Protein AF-A0A9X4L4P2-F1 (afdb_monomer_lite)

Radius of gyration: 20.79 Å; chains: 1; bounding box: 50×45×64 Å

Foldseek 3Di:
DFAEAAWDADFKDFDDPDDPDDPPDDDDDDDDDDPPDDDDDDDDDDDDDDDDDDPDPLQKFFWDQDVNFTKTWVVSVCSNLVWDWDQDPVRWIATGHQARQWTAHAQDQWIHGFPDIDGAPGHWHADPNTIMGGPVSCCVRCVLFWDWDDDDRMIGTDGDPPDDDCPAIRDPLPDPDPDDDDDDPDDDPPVPPLLVQLVVVLVVCVPQDADHHDDACVPVVHDTRQNSVQVSVVVVVDHAISGRSSNSVDGHHDRPVRDDGSYMYHDDPPDDD

InterPro domains:
  IPR000064 Endopeptidase, NLPC/P60 domain [PF00877] (207-267)
  IPR000064 Endopeptidase, NLPC/P60 domain [PS51935] (192-273)
  IPR038765 Papain-like cysteine peptidase superfamily [SSF54001] (189-267)
  IPR051202 Peptidase C40 [PTHR47053] (189-270)

Secondary structure (DSSP, 8-state):
---EEE-B-S-EEE--SS------S-----------S-------------------GGGEEE-EEETTEEEEEHHHHHHHHT-EEEE-TTS-EEEESSS-SEEE-TT--EEEETTEEEE-SS--EEETTEEEEEGGGHHHHHTTTEEEEEETTEEEEEEPPSSS--TTSB--SS--------------TTHHHHHHHHHHHHHTTTTPPB-TT---HHHHS-B-HHHHHHHHHHTTT----SSHHHHHTSSEE--GGG--TTPEEE-------

Organism: NCBI:txid1457232

Structure (mmCIF, N/CA/C/O backbone):
data_AF-A0A9X4L4P2-F1
#
_entry.id   AF-A0A9X4L4P2-F1
#
loop_
_atom_site.group_PDB
_atom_site.id
_atom_site.type_symbol
_atom_site.label_atom_id
_atom_site.label_alt_id
_atom_site.label_comp_id
_atom_site.label_asym_id
_atom_site.label_entity_id
_atom_site.label_seq_id
_atom_site.pdbx_PDB_ins_code
_atom_site.Cartn_x
_atom_site.Cartn_y
_atom_site.Cartn_z
_atom_site.occupancy
_atom_site.B_iso_or_equiv
_atom_site.auth_seq_id
_atom_site.auth_comp_id
_atom_site.auth_asym_id
_atom_site.auth_atom_id
_atom_site.pdbx_PDB_model_num
ATOM 1 N N . MET A 1 1 ? -23.405 9.624 11.573 1.00 36.28 1 MET A N 1
ATOM 2 C CA . MET A 1 1 ? -22.173 9.674 12.392 1.00 36.28 1 MET A CA 1
ATOM 3 C C . MET A 1 1 ? -21.192 10.623 11.722 1.00 36.28 1 MET A C 1
ATOM 5 O O . MET A 1 1 ? -21.073 10.574 10.504 1.00 36.28 1 MET A O 1
ATOM 9 N N . ARG A 1 2 ? -20.555 11.537 12.461 1.00 34.66 2 ARG A N 1
ATOM 10 C CA . ARG A 1 2 ? -19.465 12.368 11.923 1.00 34.66 2 ARG A CA 1
ATOM 11 C C . ARG A 1 2 ? -18.160 11.720 12.370 1.00 34.66 2 ARG A C 1
ATOM 13 O O . ARG A 1 2 ? -17.780 11.880 13.522 1.00 34.66 2 ARG A O 1
ATOM 20 N N . ASN A 1 3 ? -17.546 10.931 11.489 1.00 40.28 3 ASN A N 1
ATOM 21 C CA . ASN A 1 3 ? -16.281 10.253 11.774 1.00 40.28 3 ASN A CA 1
ATOM 22 C C . ASN A 1 3 ? -15.212 11.309 12.034 1.00 40.28 3 ASN A C 1
ATOM 24 O O . ASN A 1 3 ? -15.055 12.218 11.223 1.00 40.28 3 ASN A O 1
ATOM 28 N N . ARG A 1 4 ? -14.528 11.208 13.168 1.00 43.88 4 ARG A N 1
ATOM 29 C CA . ARG A 1 4 ? -13.501 12.133 13.637 1.00 43.88 4 ARG A CA 1
ATOM 30 C C . ARG A 1 4 ? -12.142 11.432 13.521 1.00 43.88 4 ARG A C 1
ATOM 32 O O . ARG A 1 4 ? -11.979 10.304 13.969 1.00 43.88 4 ARG A O 1
ATOM 39 N N . ILE A 1 5 ? -11.214 12.038 12.793 1.00 37.81 5 ILE A N 1
ATOM 40 C CA . ILE A 1 5 ? -9.961 11.445 12.319 1.00 37.81 5 ILE A CA 1
ATOM 41 C C . ILE A 1 5 ? -8.838 12.441 12.588 1.00 37.81 5 ILE A C 1
ATOM 43 O O . ILE A 1 5 ? -8.932 13.586 12.178 1.00 37.81 5 ILE A O 1
ATOM 47 N N . LEU A 1 6 ? -7.749 12.040 13.241 1.00 38.00 6 LEU A N 1
ATOM 48 C CA . LEU A 1 6 ? -6.527 12.849 13.265 1.00 38.00 6 LEU A CA 1
ATOM 49 C C . LEU A 1 6 ? -5.637 12.380 12.107 1.00 38.00 6 LEU A C 1
ATOM 51 O O . LEU A 1 6 ? -4.982 11.341 12.185 1.00 38.00 6 LEU A O 1
ATOM 55 N N . ALA A 1 7 ? -5.647 13.131 11.005 1.00 33.09 7 ALA A N 1
ATOM 56 C CA . ALA A 1 7 ? -4.968 12.754 9.768 1.00 33.09 7 ALA A CA 1
ATOM 57 C C . ALA A 1 7 ? -3.452 13.028 9.822 1.00 33.09 7 ALA A C 1
ATOM 59 O O . ALA A 1 7 ? -3.021 14.176 9.965 1.00 33.09 7 ALA A O 1
ATOM 60 N N . LYS A 1 8 ? -2.661 11.956 9.677 1.00 40.28 8 LYS A N 1
ATOM 61 C CA . LYS A 1 8 ? -1.229 11.925 9.307 1.00 40.28 8 LYS A CA 1
ATOM 62 C C . LYS A 1 8 ? -0.847 10.490 8.914 1.00 40.28 8 LYS A C 1
ATOM 64 O O . LYS A 1 8 ? -0.348 9.698 9.698 1.00 40.28 8 LYS A O 1
ATOM 69 N N . ALA A 1 9 ? -1.221 10.115 7.703 1.00 37.38 9 ALA A N 1
ATOM 70 C CA . ALA A 1 9 ? -1.325 8.743 7.200 1.00 37.38 9 ALA A CA 1
ATOM 71 C C . ALA A 1 9 ? -0.053 7.861 7.140 1.00 37.38 9 ALA A C 1
ATOM 73 O O . ALA A 1 9 ? 0.803 8.159 6.324 1.00 37.38 9 ALA A O 1
ATOM 74 N N . ALA A 1 10 ? -0.039 6.690 7.799 1.00 39.34 10 ALA A N 1
ATOM 75 C CA . ALA A 1 10 ? 0.488 5.396 7.272 1.00 39.34 10 ALA A CA 1
ATOM 76 C C . ALA A 1 10 ? 0.161 4.163 8.164 1.00 39.34 10 ALA A C 1
ATOM 78 O O . ALA A 1 10 ? 0.402 3.029 7.755 1.00 39.34 10 ALA A O 1
ATOM 79 N N . CYS A 1 11 ? -0.417 4.334 9.359 1.00 35.28 11 CYS A N 1
ATOM 80 C CA . CYS A 1 11 ? -0.892 3.219 10.193 1.00 35.28 11 CYS A CA 1
ATOM 81 C C . CYS A 1 11 ? -2.063 3.662 11.070 1.00 35.28 11 CYS A C 1
ATOM 83 O O . CYS A 1 11 ? -1.896 4.643 11.782 1.00 35.28 11 CYS A O 1
ATOM 85 N N . ALA A 1 12 ? -3.212 2.986 11.005 1.00 35.75 12 ALA A N 1
ATOM 86 C CA . ALA A 1 12 ? -4.420 3.350 11.743 1.00 35.75 12 ALA A CA 1
ATOM 87 C C . ALA A 1 12 ? -4.495 2.625 13.101 1.00 35.75 12 ALA A C 1
ATOM 89 O O . ALA A 1 12 ? -4.356 1.405 13.155 1.00 35.75 12 ALA A O 1
ATOM 90 N N . GLY A 1 13 ? -4.745 3.353 14.190 1.00 42.34 13 GLY A N 1
ATOM 91 C CA . GLY A 1 13 ? -5.042 2.791 15.511 1.00 42.34 13 GLY A CA 1
ATOM 92 C C . GLY A 1 13 ? -6.253 3.480 16.134 1.00 42.34 13 GLY A C 1
ATOM 93 O O . GLY A 1 13 ? -6.412 4.690 15.987 1.00 42.34 13 GLY A O 1
ATOM 94 N N . ILE A 1 14 ? -7.119 2.728 16.815 1.00 38.75 14 ILE A N 1
ATOM 95 C CA . ILE A 1 14 ? -8.233 3.304 17.580 1.00 38.75 14 ILE A CA 1
ATOM 96 C C . ILE A 1 14 ? -7.692 3.775 18.928 1.00 38.75 14 ILE A C 1
ATOM 98 O O . ILE A 1 14 ? -7.022 3.012 19.626 1.00 38.75 14 ILE A O 1
ATOM 102 N N . VAL A 1 15 ? -8.016 5.007 19.325 1.00 35.41 15 VAL A N 1
ATOM 103 C CA . VAL A 1 15 ? -7.795 5.455 20.704 1.00 35.41 15 VAL A CA 1
ATOM 104 C C . VAL A 1 15 ? -8.746 4.672 21.614 1.00 35.41 15 VAL A C 1
ATOM 106 O O . VAL A 1 15 ? -9.904 5.042 21.793 1.00 35.41 15 VAL A O 1
ATOM 109 N N . ALA A 1 16 ? -8.275 3.565 22.180 1.00 31.19 16 ALA A N 1
ATOM 110 C CA . ALA A 1 16 ? -8.836 3.020 23.409 1.00 31.19 16 ALA A CA 1
ATOM 111 C C . ALA A 1 16 ? -8.195 3.781 24.576 1.00 31.19 16 ALA A C 1
ATOM 113 O O . ALA A 1 16 ? -6.995 4.067 24.532 1.00 31.19 16 ALA A O 1
ATOM 114 N N . SER A 1 17 ? -8.974 4.149 25.597 1.00 32.47 17 SER A N 1
ATOM 115 C CA . SER A 1 17 ? -8.429 4.761 26.814 1.00 32.47 17 SER A CA 1
ATOM 116 C C . SER A 1 17 ? -7.265 3.914 27.341 1.00 32.47 17 SER A C 1
ATOM 118 O O . SER A 1 17 ? -7.471 2.814 27.838 1.00 32.47 17 SER A O 1
ATOM 120 N N . ALA A 1 18 ? -6.062 4.469 27.175 1.00 37.16 18 ALA A N 1
ATOM 121 C CA . ALA A 1 18 ? -4.752 3.975 27.578 1.00 37.16 18 ALA A CA 1
ATOM 122 C C . ALA A 1 18 ? -4.321 2.586 27.059 1.00 37.16 18 ALA A C 1
ATOM 124 O O . ALA A 1 18 ? -4.446 1.598 27.768 1.00 37.16 18 ALA A O 1
ATOM 125 N N . LEU A 1 19 ? -3.681 2.546 25.880 1.00 30.00 19 LEU A N 1
ATOM 126 C CA . LEU A 1 19 ? -2.541 1.658 25.568 1.00 30.00 19 LEU A CA 1
ATOM 127 C C . LEU A 1 19 ? -1.872 2.101 24.251 1.00 30.00 19 LEU A C 1
ATOM 129 O O . LEU A 1 19 ? -2.130 1.582 23.172 1.00 30.00 19 LEU A O 1
ATOM 133 N N . LEU A 1 20 ? -0.989 3.098 24.359 1.00 30.22 20 LEU A N 1
ATOM 134 C CA . LEU A 1 20 ? 0.158 3.260 23.462 1.00 30.22 20 LEU A CA 1
ATOM 135 C C . LEU A 1 20 ? 1.317 2.501 24.117 1.00 30.22 20 LEU A C 1
ATOM 137 O O . LEU A 1 20 ? 2.170 3.098 24.768 1.00 30.22 20 LEU A O 1
ATOM 141 N N . THR A 1 21 ? 1.319 1.176 23.994 1.00 26.98 21 THR A N 1
ATOM 142 C CA . THR A 1 21 ? 2.572 0.423 24.035 1.00 26.98 21 THR A CA 1
ATOM 143 C C . THR A 1 21 ? 2.995 0.206 22.593 1.00 26.98 21 THR A C 1
ATOM 145 O O . THR A 1 21 ? 2.253 -0.279 21.743 1.00 26.98 21 THR A O 1
ATOM 148 N N . SER A 1 22 ? 4.181 0.714 22.305 1.00 31.47 22 SER A N 1
ATOM 149 C CA . SER A 1 22 ? 4.867 0.658 21.029 1.00 31.47 22 SER A CA 1
ATOM 150 C C . SER A 1 22 ? 4.867 -0.754 20.442 1.00 31.47 22 SER A C 1
ATOM 152 O O . SER A 1 22 ? 5.585 -1.619 20.932 1.00 31.47 22 SER A O 1
ATOM 154 N N . ALA A 1 23 ? 4.181 -0.955 19.316 1.00 27.89 23 ALA A N 1
ATOM 155 C CA . ALA A 1 23 ? 4.583 -1.966 18.339 1.00 27.89 23 ALA A CA 1
ATOM 156 C C . ALA A 1 23 ? 5.770 -1.416 17.525 1.00 27.89 23 ALA A C 1
ATOM 158 O O . ALA A 1 23 ? 5.690 -1.191 16.320 1.00 27.89 23 ALA A O 1
ATOM 159 N N . GLY A 1 24 ? 6.855 -1.105 18.235 1.00 27.55 24 GLY A N 1
ATOM 160 C CA . GLY A 1 24 ? 8.194 -1.050 17.672 1.00 27.55 24 GLY A CA 1
ATOM 161 C C . GLY A 1 24 ? 8.801 -2.431 17.869 1.00 27.55 24 GLY A C 1
ATOM 162 O O . GLY A 1 24 ? 8.629 -3.032 18.925 1.00 27.55 24 GLY A O 1
ATOM 163 N N . CYS A 1 25 ? 9.451 -2.958 16.839 1.00 29.23 25 CYS A N 1
ATOM 164 C CA . CYS A 1 25 ? 10.157 -4.227 16.904 1.00 29.23 25 CYS A CA 1
ATOM 165 C C . CYS A 1 25 ? 11.221 -4.193 18.014 1.00 29.23 25 CYS A C 1
ATOM 167 O O . CYS A 1 25 ? 12.291 -3.641 17.790 1.00 29.23 25 CYS A O 1
ATOM 169 N N . THR A 1 26 ? 10.949 -4.792 19.170 1.00 28.52 26 THR A N 1
ATOM 170 C CA . THR A 1 26 ? 11.959 -5.296 20.112 1.00 28.52 26 THR A CA 1
ATOM 171 C C . THR A 1 26 ? 11.372 -6.489 20.857 1.00 28.52 26 THR A C 1
ATOM 173 O O . THR A 1 26 ? 10.177 -6.505 21.152 1.00 28.52 26 THR A O 1
ATOM 176 N N . ASP A 1 27 ? 12.213 -7.485 21.104 1.00 27.45 27 ASP A N 1
ATOM 177 C CA . ASP A 1 27 ? 11.882 -8.805 21.632 1.00 27.45 27 ASP A CA 1
ATOM 178 C C . ASP A 1 27 ? 10.954 -8.812 22.855 1.00 27.45 27 ASP A C 1
ATOM 180 O O . ASP A 1 27 ? 11.091 -8.030 23.794 1.00 27.45 27 ASP A O 1
ATOM 184 N N . ASN A 1 28 ? 10.022 -9.762 22.830 1.00 26.91 28 ASN A N 1
ATOM 185 C CA . ASN A 1 28 ? 9.124 -10.105 23.922 1.00 26.91 28 ASN A CA 1
ATOM 186 C C . ASN A 1 28 ? 9.858 -11.028 24.914 1.00 26.91 28 ASN A C 1
ATOM 188 O O . ASN A 1 28 ? 10.267 -12.124 24.524 1.00 26.91 28 ASN A O 1
ATOM 192 N N . PRO A 1 29 ? 9.929 -10.662 26.200 1.00 28.27 29 PRO A N 1
ATOM 193 C CA . PRO A 1 29 ? 9.646 -11.631 27.245 1.00 28.27 29 PRO A CA 1
ATOM 194 C C . PRO A 1 29 ? 8.460 -11.139 28.076 1.00 28.27 29 PRO A C 1
ATOM 196 O O . PRO A 1 29 ? 8.284 -9.944 28.307 1.00 28.27 29 PRO A O 1
ATOM 199 N N . GLY A 1 30 ? 7.607 -12.089 28.450 1.00 30.31 30 GLY A N 1
ATOM 200 C CA . GLY A 1 30 ? 6.333 -11.821 29.095 1.00 30.31 30 GLY A CA 1
ATOM 201 C C . GLY A 1 30 ? 6.450 -11.043 30.402 1.00 30.31 30 GLY A C 1
ATOM 202 O O . GLY A 1 30 ? 7.447 -11.124 31.104 1.00 30.31 30 GLY A O 1
ATOM 203 N N . ASP A 1 31 ? 5.389 -10.306 30.708 1.00 23.53 31 ASP A N 1
ATOM 204 C CA . ASP A 1 31 ? 4.622 -10.527 31.930 1.00 23.53 31 ASP A CA 1
ATOM 205 C C . ASP A 1 31 ? 3.303 -9.752 31.850 1.00 23.53 31 ASP A C 1
ATOM 207 O O . ASP A 1 31 ? 3.245 -8.562 31.540 1.00 23.53 31 ASP A O 1
ATOM 211 N N . THR A 1 32 ? 2.208 -10.461 32.110 1.00 41.31 32 THR A N 1
ATOM 212 C CA . THR A 1 32 ? 0.904 -9.875 32.414 1.00 41.31 32 THR A CA 1
ATOM 213 C C . THR A 1 32 ? 0.953 -9.302 33.827 1.00 41.31 32 THR A C 1
ATOM 215 O O . THR A 1 32 ? 1.006 -10.073 34.784 1.00 41.31 32 THR A O 1
ATOM 218 N N . ALA A 1 33 ? 0.896 -7.977 33.972 1.00 25.64 33 ALA A N 1
ATOM 219 C CA . ALA A 1 33 ? 0.738 -7.323 35.269 1.00 25.64 33 ALA A CA 1
ATOM 220 C C . ALA A 1 33 ? -0.482 -6.383 35.273 1.00 25.64 33 ALA A C 1
ATOM 222 O O . ALA A 1 33 ? -0.631 -5.515 34.416 1.00 25.64 33 ALA A O 1
ATOM 223 N N . ASP A 1 34 ? -1.351 -6.653 36.248 1.00 29.72 34 ASP A N 1
ATOM 224 C CA . ASP A 1 34 ? -2.502 -5.914 36.784 1.00 29.72 34 ASP A CA 1
ATOM 225 C C . ASP A 1 34 ? -2.670 -4.440 36.338 1.00 29.72 34 ASP A C 1
ATOM 227 O O . ASP A 1 34 ? -1.855 -3.572 36.647 1.00 29.72 34 ASP A O 1
ATOM 231 N N . LEU A 1 35 ? -3.784 -4.150 35.650 1.00 33.22 35 LEU A N 1
ATOM 232 C CA . LEU A 1 35 ? -4.137 -2.826 35.108 1.00 33.22 35 LEU A CA 1
ATOM 233 C C . LEU A 1 35 ? -5.117 -2.027 35.993 1.00 33.22 35 LEU A C 1
ATOM 235 O O . LEU A 1 35 ? -5.789 -1.115 35.509 1.00 33.22 35 LEU A O 1
ATOM 239 N N . SER A 1 36 ? -5.232 -2.335 37.287 1.00 30.28 36 SER A N 1
ATOM 240 C CA . SER A 1 36 ? -6.236 -1.694 38.152 1.00 30.28 36 SER A CA 1
ATOM 241 C C . SER A 1 36 ? -5.835 -0.349 38.786 1.00 30.28 36 SER A C 1
ATOM 243 O O . SER A 1 36 ? -6.662 0.255 39.474 1.00 30.28 36 SER A O 1
ATOM 245 N N . GLN A 1 37 ? -4.630 0.198 38.563 1.00 27.97 37 GLN A N 1
ATOM 246 C CA . GLN A 1 37 ? -4.212 1.426 39.262 1.00 27.97 37 GLN A CA 1
ATOM 247 C C . GLN A 1 37 ? -3.599 2.529 38.376 1.00 27.97 37 GLN A C 1
ATOM 249 O O . GLN A 1 37 ? -2.427 2.515 38.027 1.00 27.97 37 GLN A O 1
ATOM 254 N N . ARG A 1 38 ? -4.417 3.576 38.170 1.00 28.55 38 ARG A N 1
ATOM 255 C CA . ARG A 1 38 ? -4.059 5.002 37.984 1.00 28.55 38 ARG A CA 1
ATOM 256 C C . ARG A 1 38 ? -3.232 5.365 36.736 1.00 28.55 38 ARG A C 1
ATOM 258 O O . ARG A 1 38 ? -2.014 5.500 36.782 1.00 28.55 38 ARG A O 1
ATOM 265 N N . TYR A 1 39 ? -3.926 5.712 35.652 1.00 29.81 39 TYR A N 1
ATOM 266 C CA . TYR A 1 39 ? -3.317 6.351 34.480 1.00 29.81 39 TYR A CA 1
ATOM 267 C C . TYR A 1 39 ? -3.080 7.855 34.702 1.00 29.81 39 TYR A C 1
ATOM 269 O O . TYR A 1 39 ? -4.000 8.667 34.619 1.00 29.81 39 TYR A O 1
ATOM 277 N N . ALA A 1 40 ? -1.824 8.228 34.955 1.00 25.42 40 ALA A N 1
ATOM 278 C CA . ALA A 1 40 ? -1.307 9.575 34.704 1.00 25.42 40 ALA A CA 1
ATOM 279 C C . ALA A 1 40 ? -0.894 9.709 33.217 1.00 25.42 40 ALA A C 1
ATOM 281 O O . ALA A 1 40 ? -0.571 8.699 32.586 1.00 25.42 40 ALA A O 1
ATOM 282 N N . PRO A 1 41 ? -0.895 10.919 32.620 1.00 26.08 41 PRO A N 1
ATOM 283 C CA . PRO A 1 41 ? -0.598 11.098 31.199 1.00 26.08 41 PRO A CA 1
ATOM 284 C C . PRO A 1 41 ? 0.823 10.635 30.845 1.00 26.08 41 PRO A C 1
ATOM 286 O O . PRO A 1 41 ? 1.810 11.130 31.393 1.00 26.08 41 PRO A O 1
ATOM 289 N N . VAL A 1 42 ? 0.923 9.711 29.884 1.00 27.75 42 VAL A N 1
ATOM 290 C CA . VAL A 1 42 ? 2.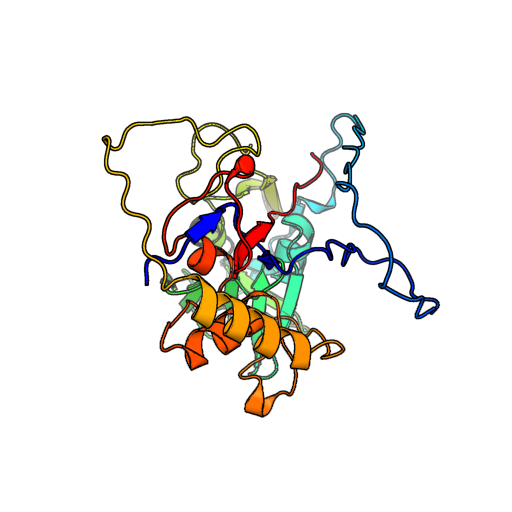192 9.217 29.333 1.00 27.75 42 VAL A CA 1
ATOM 291 C C . VAL A 1 42 ? 2.908 10.365 28.612 1.00 27.75 42 VAL A C 1
ATOM 293 O O . VAL A 1 42 ? 2.505 10.793 27.530 1.00 27.75 42 VAL A O 1
ATOM 296 N N . ARG A 1 43 ? 3.986 10.886 29.212 1.00 21.95 43 ARG A N 1
ATOM 297 C CA . ARG A 1 43 ? 4.913 11.817 28.550 1.00 21.95 43 ARG A CA 1
ATOM 298 C C . ARG A 1 43 ? 5.852 11.023 27.646 1.00 21.95 43 ARG A C 1
ATOM 300 O O . ARG A 1 43 ? 6.844 10.472 28.112 1.00 21.95 43 ARG A O 1
ATOM 307 N N . VAL A 1 44 ? 5.559 10.993 26.349 1.00 25.19 44 VAL A N 1
ATOM 308 C CA . VAL A 1 44 ? 6.508 10.508 25.339 1.00 25.19 44 VAL A CA 1
ATOM 309 C C . VAL A 1 44 ? 7.614 11.557 25.201 1.00 25.19 44 VAL A C 1
ATOM 311 O O . VAL A 1 44 ? 7.356 12.669 24.739 1.00 25.19 44 VAL A O 1
ATOM 314 N N . LYS A 1 45 ? 8.832 11.238 25.651 1.00 21.69 45 LYS A N 1
ATOM 315 C CA . LYS A 1 45 ? 10.014 12.069 25.398 1.00 21.69 45 LYS A CA 1
ATOM 316 C C . LYS A 1 45 ? 10.440 11.862 23.944 1.00 21.69 45 LYS A C 1
ATOM 318 O O . LYS A 1 45 ? 10.741 10.740 23.552 1.00 21.69 45 LYS A O 1
ATOM 323 N N . SER A 1 46 ? 10.443 12.940 23.164 1.00 25.03 46 SER A N 1
ATOM 324 C CA . SER A 1 46 ? 11.036 12.961 21.827 1.00 25.03 46 SER A CA 1
ATOM 325 C C . SER A 1 46 ? 12.550 12.844 21.995 1.00 25.03 46 SER A C 1
ATOM 327 O O . SER A 1 46 ? 13.162 13.718 22.605 1.00 25.03 46 SER A O 1
ATOM 329 N N . ALA A 1 47 ? 13.141 11.737 21.549 1.00 28.42 47 ALA A N 1
ATOM 330 C CA . ALA A 1 47 ? 14.589 11.600 21.495 1.00 28.42 47 ALA A CA 1
ATOM 331 C C . ALA A 1 47 ? 15.076 12.291 20.219 1.00 28.42 47 ALA A C 1
ATOM 333 O O . ALA A 1 47 ? 14.818 11.830 19.110 1.00 28.42 47 ALA A O 1
ATOM 334 N N . GLU A 1 48 ? 15.727 13.432 20.396 1.00 31.08 48 GLU A N 1
ATOM 335 C CA . GLU A 1 48 ? 16.420 14.157 19.341 1.00 31.08 48 GLU A CA 1
ATOM 336 C C . GLU A 1 48 ? 17.778 13.481 19.134 1.00 31.08 48 GLU A C 1
ATOM 338 O O . GLU A 1 48 ? 18.626 13.484 20.026 1.00 31.08 48 GLU A O 1
ATOM 343 N N . GLN A 1 49 ? 17.965 12.833 17.986 1.00 28.67 49 GLN A N 1
ATOM 344 C CA . GLN A 1 49 ? 19.276 12.375 17.541 1.00 28.67 49 GLN A CA 1
ATOM 34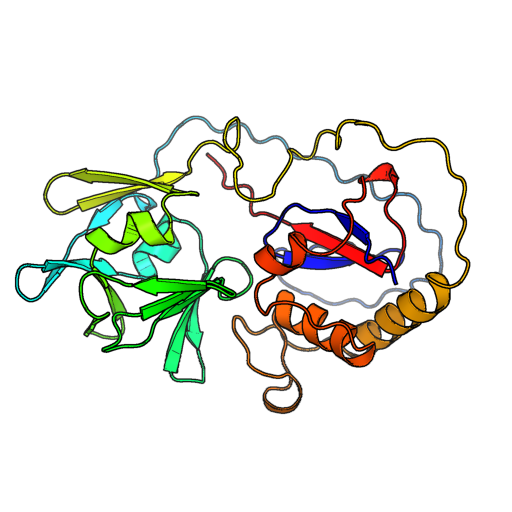5 C C . GLN A 1 49 ? 19.597 13.060 16.221 1.00 28.67 49 GLN A C 1
ATOM 347 O O . GLN A 1 49 ? 19.142 12.670 15.150 1.00 28.67 49 GLN A O 1
ATOM 352 N N . THR A 1 50 ? 20.390 14.115 16.342 1.00 30.03 50 THR A N 1
ATOM 353 C CA . THR A 1 50 ? 21.101 14.790 15.267 1.00 30.03 50 THR A CA 1
ATOM 354 C C . THR A 1 50 ? 22.179 13.845 14.742 1.00 30.03 50 THR A C 1
ATOM 356 O O . THR A 1 50 ? 23.150 13.556 15.443 1.00 30.03 50 THR A O 1
ATOM 359 N N . LYS A 1 51 ? 22.034 13.360 13.507 1.00 27.86 51 LYS A N 1
ATOM 360 C CA . LYS A 1 51 ? 23.159 12.830 12.735 1.00 27.86 51 LYS A CA 1
ATOM 361 C C . LYS A 1 51 ? 23.096 13.428 11.333 1.00 27.86 51 LYS A C 1
ATOM 363 O O . LYS A 1 51 ? 22.071 13.379 10.673 1.00 27.86 51 LYS A O 1
ATOM 368 N N . THR A 1 52 ? 24.181 14.094 10.979 1.00 28.19 52 THR A N 1
ATOM 369 C CA . THR A 1 52 ? 24.438 14.825 9.739 1.00 28.19 52 THR A CA 1
ATOM 370 C C . THR A 1 52 ? 24.601 13.894 8.539 1.00 28.19 52 THR A C 1
ATOM 372 O O . THR A 1 52 ? 25.354 12.927 8.635 1.00 28.19 52 THR A O 1
ATOM 375 N N . ASP A 1 53 ? 23.932 14.253 7.439 1.00 35.84 53 ASP A N 1
ATOM 376 C CA . ASP A 1 53 ? 24.229 14.005 6.020 1.00 35.84 53 ASP A CA 1
ATOM 377 C C . ASP A 1 53 ? 25.205 12.857 5.684 1.00 35.84 53 ASP A C 1
ATOM 379 O O . ASP A 1 53 ? 26.379 13.075 5.387 1.00 35.84 53 ASP A O 1
ATOM 383 N N . GLU A 1 54 ? 24.684 11.632 5.602 1.00 35.03 54 GLU A N 1
ATOM 384 C CA . GLU A 1 54 ? 25.241 10.574 4.750 1.00 35.03 54 GLU A CA 1
ATOM 385 C C . GLU A 1 54 ? 24.108 10.048 3.863 1.00 35.03 54 GLU A C 1
ATOM 387 O O . GLU A 1 54 ? 23.237 9.305 4.316 1.00 35.03 54 GLU A O 1
ATOM 392 N N . MET A 1 55 ? 24.109 10.417 2.575 1.00 48.31 55 MET A N 1
ATOM 393 C CA . MET A 1 55 ? 23.275 9.752 1.569 1.00 48.31 55 MET A CA 1
ATOM 394 C C . MET A 1 55 ? 23.637 8.265 1.556 1.00 48.31 55 MET A C 1
ATOM 396 O O . MET A 1 55 ? 24.623 7.853 0.951 1.00 48.31 55 MET A O 1
ATOM 400 N N . SER A 1 56 ? 22.836 7.462 2.250 1.00 50.38 56 SER A N 1
ATOM 401 C CA . SER A 1 56 ? 23.014 6.019 2.326 1.00 50.38 56 SER A CA 1
ATOM 402 C C . SER A 1 56 ? 23.048 5.418 0.915 1.00 50.38 56 SER A C 1
ATOM 404 O O . SER A 1 56 ? 22.145 5.672 0.109 1.00 50.38 56 SER A O 1
ATOM 406 N N . GLU A 1 57 ? 24.036 4.557 0.636 1.00 54.53 57 GLU A N 1
ATOM 407 C CA . GLU A 1 57 ? 24.129 3.744 -0.593 1.00 54.53 57 GLU A CA 1
ATOM 408 C C . GLU A 1 57 ? 22.829 2.981 -0.919 1.00 54.53 57 GLU A C 1
ATOM 410 O O . GLU A 1 57 ? 22.604 2.572 -2.056 1.00 54.53 57 GLU A O 1
ATOM 415 N N . SER A 1 58 ? 21.930 2.820 0.060 1.00 62.25 58 SER A N 1
ATOM 416 C CA . SER A 1 58 ? 20.608 2.212 -0.111 1.00 62.25 58 SER A CA 1
ATOM 417 C C . SER A 1 58 ? 19.631 3.011 -0.982 1.00 62.25 58 SER A C 1
ATOM 419 O O . SER A 1 58 ? 18.619 2.450 -1.392 1.00 62.25 58 SER A O 1
ATOM 421 N N . SER A 1 59 ? 19.918 4.280 -1.290 1.00 79.62 59 SER A N 1
ATOM 422 C CA . SER A 1 59 ? 19.053 5.156 -2.097 1.00 79.62 59 SER A CA 1
ATOM 423 C C . SER A 1 59 ? 19.229 4.997 -3.613 1.00 79.62 59 SER A C 1
ATOM 425 O O . SER A 1 59 ? 18.413 5.515 -4.378 1.00 79.62 59 SER A O 1
ATOM 427 N N . VAL A 1 60 ? 20.265 4.286 -4.073 1.00 89.19 60 VAL A N 1
ATOM 428 C CA . VAL A 1 60 ? 20.577 4.105 -5.500 1.00 89.19 60 VAL A CA 1
ATOM 429 C C . VAL A 1 60 ? 20.212 2.694 -5.956 1.00 89.19 60 VAL A C 1
ATOM 431 O O . VAL A 1 60 ? 20.658 1.702 -5.387 1.00 89.19 60 VAL A O 1
ATOM 434 N N . ILE A 1 61 ? 19.417 2.599 -7.019 1.00 93.12 61 ILE A N 1
ATOM 435 C CA . ILE A 1 61 ? 18.921 1.344 -7.586 1.00 93.12 61 ILE A CA 1
ATOM 436 C C . ILE A 1 61 ? 19.489 1.181 -8.992 1.00 93.12 61 ILE A C 1
ATOM 438 O O . ILE A 1 61 ? 19.394 2.093 -9.814 1.00 93.12 61 ILE A O 1
ATOM 442 N N . LYS A 1 62 ? 20.046 0.007 -9.299 1.00 93.75 62 LYS A N 1
ATOM 443 C CA . LYS A 1 62 ? 20.497 -0.309 -10.658 1.00 93.75 62 LYS A CA 1
ATOM 444 C C . LYS A 1 62 ? 19.311 -0.590 -11.576 1.00 93.75 62 LYS A C 1
ATOM 446 O O . LYS A 1 62 ? 18.391 -1.329 -11.227 1.00 93.75 62 LYS A O 1
ATOM 451 N N . LEU A 1 63 ? 19.362 -0.020 -12.772 1.00 94.00 63 LEU A N 1
ATOM 452 C CA . LEU A 1 63 ? 18.446 -0.318 -13.856 1.00 94.00 63 LEU A CA 1
ATOM 453 C C . LEU A 1 63 ? 18.826 -1.648 -14.496 1.00 94.00 63 LEU A C 1
ATOM 455 O O . LEU A 1 63 ? 19.993 -1.950 -14.743 1.00 94.00 63 LEU A O 1
ATOM 459 N N . ARG A 1 64 ? 17.806 -2.426 -14.831 1.00 92.38 64 ARG A N 1
ATOM 460 C CA . ARG A 1 64 ? 17.937 -3.641 -15.621 1.00 92.38 64 ARG A CA 1
ATOM 461 C C . ARG A 1 64 ? 17.304 -3.424 -16.982 1.00 92.38 64 ARG A C 1
ATOM 463 O O . ARG A 1 64 ? 16.149 -3.024 -17.063 1.00 92.38 64 ARG A O 1
ATOM 470 N N . SER A 1 65 ? 18.041 -3.693 -18.052 1.00 91.81 65 SER A N 1
ATOM 471 C CA . SER A 1 65 ? 17.479 -3.630 -19.401 1.00 91.81 65 SER A CA 1
ATOM 472 C C . SER A 1 65 ? 16.743 -4.931 -19.713 1.00 91.81 65 SER A C 1
ATOM 474 O O . SER A 1 65 ? 17.364 -5.989 -19.785 1.00 91.81 65 SER A O 1
ATOM 476 N N . ILE A 1 66 ? 15.425 -4.854 -19.890 1.00 88.12 66 ILE A N 1
ATOM 477 C CA . ILE A 1 66 ? 14.571 -5.969 -20.315 1.00 88.12 66 ILE A CA 1
ATOM 478 C C . ILE A 1 66 ? 13.858 -5.506 -21.586 1.00 88.12 66 ILE A C 1
ATOM 480 O O . ILE A 1 66 ? 13.143 -4.506 -21.574 1.00 88.12 66 ILE A O 1
ATOM 484 N N . HIS A 1 67 ? 14.115 -6.177 -22.713 1.00 85.56 67 HIS A N 1
ATOM 485 C CA . HIS A 1 67 ? 13.590 -5.796 -24.035 1.00 85.56 67 HIS A CA 1
ATOM 486 C C . HIS A 1 67 ? 13.781 -4.302 -24.375 1.00 85.56 67 HIS A C 1
ATOM 488 O O . HIS A 1 67 ? 12.857 -3.634 -24.835 1.00 85.56 67 HIS A O 1
ATOM 494 N N . ARG A 1 68 ? 14.988 -3.763 -24.134 1.00 87.44 68 ARG A N 1
ATOM 495 C CA . ARG A 1 68 ? 15.359 -2.344 -24.349 1.00 87.44 68 ARG A CA 1
ATOM 496 C C . ARG A 1 68 ? 14.614 -1.332 -23.467 1.00 87.44 68 ARG A C 1
ATOM 498 O O . ARG A 1 68 ? 14.780 -0.131 -23.660 1.00 87.44 68 ARG A O 1
ATOM 505 N N . THR A 1 69 ? 13.833 -1.794 -22.497 1.00 91.19 69 THR A N 1
ATOM 506 C CA . THR A 1 69 ? 13.190 -0.950 -21.489 1.00 91.19 69 THR A CA 1
ATOM 507 C C . THR A 1 69 ? 13.980 -1.045 -20.187 1.00 91.19 69 THR A C 1
ATOM 509 O O . THR A 1 69 ? 14.396 -2.130 -19.787 1.00 91.19 69 THR A O 1
ATOM 512 N N . GLY A 1 70 ? 14.208 0.091 -19.527 1.00 94.69 70 GLY A N 1
ATOM 513 C CA . GLY A 1 70 ? 14.830 0.129 -18.205 1.00 94.69 70 GLY A CA 1
ATOM 514 C C . GLY A 1 70 ? 13.824 -0.243 -17.118 1.00 94.69 70 GLY A C 1
ATOM 515 O O . GLY A 1 70 ? 12.780 0.396 -16.991 1.00 94.69 70 GLY A O 1
ATOM 516 N N . TYR A 1 71 ? 14.149 -1.256 -16.327 1.00 96.56 71 TYR A N 1
ATOM 517 C CA . TYR A 1 71 ? 13.351 -1.770 -15.222 1.00 96.56 71 TYR A CA 1
ATOM 518 C C . TYR A 1 71 ? 14.070 -1.587 -13.886 1.00 96.56 71 TYR A C 1
ATOM 520 O O . TYR A 1 71 ? 15.296 -1.618 -13.825 1.00 96.56 71 TYR A O 1
ATOM 528 N N . VAL A 1 72 ? 13.302 -1.460 -12.807 1.00 96.44 72 VAL A N 1
ATOM 529 C CA . VAL A 1 72 ? 13.805 -1.494 -11.426 1.00 96.44 72 VAL A CA 1
ATOM 530 C C . VAL A 1 72 ? 13.182 -2.645 -10.654 1.00 96.44 72 VAL A C 1
ATOM 532 O O . VAL A 1 72 ? 12.029 -3.001 -10.904 1.00 96.44 72 VAL A O 1
ATOM 535 N N . SER A 1 73 ? 13.925 -3.205 -9.699 1.00 95.88 73 SER A N 1
ATOM 536 C CA . SER A 1 73 ? 13.379 -4.184 -8.758 1.00 95.88 73 SER A CA 1
ATOM 537 C C . SER A 1 73 ? 12.495 -3.496 -7.721 1.00 95.88 73 SER A C 1
ATOM 539 O O . SER A 1 73 ? 12.914 -2.532 -7.080 1.00 95.88 73 SER A O 1
ATOM 541 N N . LEU A 1 74 ? 11.292 -4.022 -7.485 1.00 95.94 74 LEU A N 1
ATOM 542 C CA . LEU A 1 74 ? 10.428 -3.525 -6.415 1.00 95.94 74 LEU A CA 1
ATOM 543 C C . LEU A 1 74 ? 10.976 -3.819 -5.014 1.00 95.94 74 LEU A C 1
ATOM 545 O O . LEU A 1 74 ? 10.621 -3.099 -4.085 1.00 95.94 74 LEU A O 1
ATOM 549 N N . SER A 1 75 ? 11.840 -4.826 -4.837 1.00 94.19 75 SER A N 1
ATOM 550 C CA . SER A 1 75 ? 12.532 -5.040 -3.555 1.00 94.19 75 SER A CA 1
ATOM 551 C C . SER A 1 75 ? 13.514 -3.911 -3.257 1.00 94.19 75 SER A C 1
ATOM 553 O O . SER A 1 75 ? 13.606 -3.451 -2.122 1.00 94.19 75 SER A O 1
ATOM 555 N N . ASP A 1 76 ? 14.207 -3.429 -4.287 1.00 94.12 76 ASP A N 1
ATOM 556 C CA . ASP A 1 76 ? 15.199 -2.365 -4.150 1.00 94.12 76 ASP A CA 1
ATOM 557 C C . ASP A 1 76 ? 14.502 -1.020 -3.974 1.00 94.12 76 ASP A C 1
ATOM 559 O O . ASP A 1 76 ? 14.901 -0.236 -3.121 1.00 94.12 76 ASP A O 1
ATOM 563 N N . VAL A 1 77 ? 13.390 -0.794 -4.689 1.00 93.69 77 VAL A N 1
ATOM 564 C CA . VAL A 1 77 ? 12.502 0.351 -4.434 1.00 93.69 77 VAL A CA 1
ATOM 565 C C . VAL A 1 77 ? 11.986 0.314 -3.000 1.00 93.69 77 VAL A C 1
ATOM 567 O O . VAL A 1 77 ? 12.002 1.345 -2.333 1.00 93.69 77 VAL A O 1
ATOM 570 N N . ALA A 1 78 ? 11.564 -0.856 -2.503 1.00 91.56 78 ALA A N 1
ATOM 571 C CA . ALA A 1 78 ? 11.115 -0.996 -1.123 1.00 91.56 78 ALA A CA 1
ATOM 572 C C . ALA A 1 78 ? 12.219 -0.602 -0.142 1.00 91.56 78 ALA A C 1
ATOM 574 O O . ALA A 1 78 ? 12.004 0.257 0.704 1.00 91.56 78 ALA A O 1
ATOM 575 N N . LYS A 1 79 ? 13.423 -1.153 -0.306 1.00 90.19 79 LYS A N 1
ATOM 576 C CA . LYS A 1 79 ? 14.573 -0.842 0.545 1.00 90.19 79 LYS A CA 1
ATOM 577 C C . LYS A 1 79 ? 14.935 0.646 0.502 1.00 90.19 79 LYS A C 1
ATOM 579 O O . LYS A 1 79 ? 15.033 1.268 1.554 1.00 90.19 79 LYS A O 1
ATOM 584 N N . ALA A 1 80 ? 15.073 1.217 -0.694 1.00 87.81 80 ALA A N 1
ATOM 585 C CA . ALA A 1 80 ? 15.474 2.608 -0.903 1.00 87.81 80 ALA A CA 1
ATOM 586 C C . ALA A 1 80 ? 14.441 3.612 -0.377 1.00 87.81 80 ALA A C 1
ATOM 588 O O . ALA A 1 80 ? 14.789 4.627 0.219 1.00 87.81 80 ALA A O 1
ATOM 589 N N . ALA A 1 81 ? 13.151 3.324 -0.565 1.00 84.94 81 ALA A N 1
ATOM 590 C CA . ALA A 1 81 ? 12.065 4.158 -0.060 1.00 84.94 81 ALA A CA 1
ATOM 591 C C . ALA A 1 81 ? 11.692 3.841 1.399 1.00 84.94 81 ALA A C 1
ATOM 593 O O . ALA A 1 81 ? 10.811 4.491 1.974 1.00 84.94 81 ALA A O 1
ATOM 594 N N . GLY A 1 82 ? 12.332 2.834 1.995 1.00 84.12 82 GLY A N 1
ATOM 595 C CA . GLY A 1 82 ? 12.021 2.321 3.320 1.00 84.12 82 GLY A CA 1
ATOM 596 C C . GLY A 1 82 ? 10.645 1.666 3.427 1.00 84.12 82 GLY A C 1
ATOM 597 O O . GLY A 1 82 ? 10.129 1.612 4.527 1.00 84.12 82 GLY A O 1
ATOM 598 N N . TYR A 1 83 ? 10.030 1.197 2.341 1.00 88.81 83 TYR A N 1
ATOM 599 C CA . TYR A 1 83 ? 8.769 0.451 2.354 1.00 88.81 83 TYR A CA 1
ATOM 600 C C . TYR A 1 83 ? 8.966 -1.033 2.707 1.00 88.81 83 TYR A C 1
ATOM 602 O O . TYR A 1 83 ? 10.039 -1.611 2.550 1.00 88.81 83 TYR A O 1
ATOM 610 N N . THR A 1 84 ? 7.884 -1.669 3.138 1.00 91.00 84 THR A N 1
ATOM 611 C CA . THR A 1 84 ? 7.711 -3.121 3.120 1.00 91.00 84 THR A CA 1
ATOM 612 C C . THR A 1 84 ? 7.304 -3.556 1.714 1.00 91.00 84 THR A C 1
ATOM 614 O O . THR A 1 84 ? 6.359 -3.011 1.142 1.00 91.00 84 THR A O 1
ATOM 617 N N . GLY A 1 85 ? 7.995 -4.552 1.160 1.00 93.94 85 GLY A N 1
ATOM 618 C CA . GLY A 1 85 ? 7.613 -5.224 -0.081 1.00 93.94 85 GLY A CA 1
ATOM 619 C C . GLY A 1 85 ? 7.441 -6.724 0.152 1.00 93.94 85 GLY A C 1
ATOM 620 O O . GLY A 1 85 ? 8.312 -7.346 0.760 1.00 93.94 85 GLY A O 1
ATOM 621 N N . LYS A 1 86 ? 6.322 -7.308 -0.288 1.00 94.56 86 LYS A N 1
ATOM 622 C CA . LYS A 1 86 ? 6.007 -8.723 -0.036 1.00 94.56 86 LYS A CA 1
ATOM 623 C C . LYS A 1 86 ? 5.118 -9.310 -1.133 1.00 94.56 86 LYS A C 1
ATOM 625 O O . LYS A 1 86 ? 4.154 -8.679 -1.556 1.00 94.56 86 LYS A O 1
ATOM 630 N N . TRP A 1 87 ? 5.388 -10.552 -1.532 1.00 94.81 87 TRP A N 1
ATOM 631 C CA . TRP A 1 87 ? 4.420 -11.361 -2.277 1.00 94.81 87 TRP A CA 1
ATOM 632 C C . TRP A 1 87 ? 3.233 -11.730 -1.376 1.00 94.81 87 TRP A C 1
ATOM 634 O O . TRP A 1 87 ? 3.411 -12.286 -0.292 1.00 94.81 87 TRP A O 1
ATOM 644 N N . LEU A 1 88 ? 2.026 -11.403 -1.821 1.00 93.88 88 LEU A N 1
ATOM 645 C CA . LEU A 1 88 ? 0.777 -11.657 -1.116 1.00 93.88 88 LEU A CA 1
ATOM 646 C C . LEU A 1 88 ? 0.216 -13.034 -1.495 1.00 93.88 88 LEU A C 1
ATOM 648 O O . LEU A 1 88 ? 0.606 -13.637 -2.498 1.00 93.88 88 LEU A O 1
ATOM 652 N N . ALA A 1 89 ? -0.713 -13.539 -0.682 1.00 90.94 89 ALA A N 1
ATOM 653 C CA . ALA A 1 89 ? -1.298 -14.870 -0.864 1.00 90.94 89 ALA A CA 1
ATOM 654 C C . ALA A 1 89 ? -2.060 -15.028 -2.194 1.00 90.94 89 ALA A C 1
ATOM 656 O O . ALA A 1 89 ? -2.157 -16.132 -2.717 1.00 90.94 89 ALA A O 1
ATOM 657 N N . ASP A 1 90 ? -2.561 -13.928 -2.761 1.00 89.94 90 ASP A N 1
ATOM 658 C CA . ASP A 1 90 ? -3.260 -13.902 -4.051 1.00 89.94 90 ASP A CA 1
ATOM 659 C C . ASP A 1 90 ? -2.310 -13.852 -5.267 1.00 89.94 90 ASP A C 1
ATOM 661 O O . ASP A 1 90 ? -2.751 -13.679 -6.403 1.00 89.94 90 ASP A O 1
ATOM 665 N N . GLY A 1 91 ? -0.997 -13.958 -5.036 1.00 92.00 91 GLY A N 1
ATOM 666 C CA . GLY A 1 91 ? 0.031 -13.916 -6.073 1.00 92.00 91 GLY A CA 1
ATOM 667 C C . GLY A 1 91 ? 0.402 -12.509 -6.548 1.00 92.00 91 GLY A C 1
ATOM 668 O O . GLY A 1 91 ? 1.286 -12.380 -7.397 1.00 92.00 91 GLY A O 1
ATOM 669 N N . SER A 1 92 ? -0.218 -11.454 -6.014 1.00 95.00 92 SER A N 1
ATOM 670 C CA . SER A 1 92 ? 0.234 -10.079 -6.242 1.00 95.00 92 SER A CA 1
ATOM 671 C C . SER A 1 92 ? 1.453 -9.741 -5.376 1.00 95.00 92 SER A C 1
ATOM 673 O O . SER A 1 92 ? 1.761 -10.420 -4.399 1.00 95.00 92 SER A O 1
ATOM 675 N N . TYR A 1 93 ? 2.183 -8.690 -5.733 1.00 96.50 93 TYR A N 1
ATOM 676 C CA . TYR A 1 93 ? 3.240 -8.118 -4.905 1.00 96.50 93 TYR A CA 1
ATOM 677 C C . TYR A 1 93 ? 2.734 -6.818 -4.290 1.00 96.50 93 TYR A C 1
ATOM 679 O O . TYR A 1 93 ? 2.398 -5.883 -5.014 1.00 96.50 93 TYR A O 1
ATOM 687 N N . GLY A 1 94 ? 2.675 -6.758 -2.965 1.00 95.94 94 GLY A N 1
ATOM 688 C CA . GLY A 1 94 ? 2.314 -5.567 -2.211 1.00 95.94 94 GLY A CA 1
ATOM 689 C C . GLY A 1 94 ? 3.543 -4.735 -1.857 1.00 95.94 94 GLY A C 1
ATOM 690 O O . GLY A 1 94 ? 4.567 -5.280 -1.449 1.00 95.94 94 GLY A O 1
ATOM 691 N N . LEU A 1 95 ? 3.426 -3.415 -1.977 1.00 95.12 95 LEU A N 1
ATOM 692 C CA . LEU A 1 95 ? 4.429 -2.436 -1.569 1.00 95.12 95 LEU A CA 1
ATOM 693 C C . LEU A 1 95 ? 3.759 -1.320 -0.761 1.00 95.12 95 LEU A C 1
ATOM 695 O O . LEU A 1 95 ? 2.755 -0.756 -1.196 1.00 95.12 95 LEU A O 1
ATOM 699 N N . GLY A 1 96 ? 4.314 -0.968 0.393 1.00 90.69 96 GLY A N 1
ATOM 700 C CA . GLY A 1 96 ? 3.799 0.123 1.223 1.00 90.69 96 GLY A CA 1
ATOM 701 C C . GLY A 1 96 ? 4.430 0.146 2.608 1.00 90.69 96 GLY A C 1
ATOM 702 O O . GLY A 1 96 ? 5.483 -0.442 2.815 1.00 90.69 96 GLY A O 1
ATOM 703 N N . ASP A 1 97 ? 3.820 0.838 3.564 1.00 85.31 97 ASP A N 1
ATOM 704 C CA . ASP A 1 97 ? 4.384 0.955 4.910 1.00 85.31 97 ASP A CA 1
ATOM 705 C C . ASP A 1 97 ? 3.981 -0.224 5.800 1.00 85.31 97 ASP A C 1
ATOM 707 O O . ASP A 1 97 ? 4.709 -1.216 5.908 1.00 85.31 97 ASP A O 1
ATOM 711 N N . HIS A 1 98 ? 2.793 -0.109 6.392 1.00 85.56 98 HIS A N 1
ATOM 712 C CA . HIS A 1 98 ? 2.164 -1.109 7.258 1.00 85.56 98 HIS A CA 1
ATOM 713 C C . HIS A 1 98 ? 0.946 -1.771 6.591 1.00 85.56 98 HIS A C 1
ATOM 715 O O . HIS A 1 98 ? 0.272 -2.611 7.172 1.00 85.56 98 HIS A O 1
ATOM 721 N N . ASP A 1 99 ? 0.667 -1.408 5.347 1.00 88.31 99 ASP A N 1
ATOM 722 C CA . ASP A 1 99 ? -0.279 -2.072 4.467 1.00 88.31 99 ASP A CA 1
ATOM 723 C C . ASP A 1 99 ? 0.175 -1.894 3.009 1.00 88.31 99 ASP A C 1
ATOM 725 O O . ASP A 1 99 ? 1.018 -1.034 2.711 1.00 88.31 99 ASP A O 1
ATOM 729 N N . PRO A 1 100 ? -0.301 -2.738 2.078 1.00 91.81 100 PRO A N 1
ATOM 730 C CA . PRO A 1 100 ? 0.025 -2.587 0.674 1.00 91.81 100 PRO A CA 1
ATOM 731 C C . PRO A 1 100 ? -0.713 -1.374 0.123 1.00 91.81 100 PRO A C 1
ATOM 733 O O . PRO A 1 100 ? -1.901 -1.421 -0.193 1.00 91.81 100 PRO A O 1
ATOM 736 N N . ARG A 1 101 ? 0.022 -0.279 -0.042 1.00 90.88 101 ARG A N 1
ATOM 737 C CA . ARG A 1 101 ? -0.493 0.888 -0.743 1.00 90.88 101 ARG A CA 1
ATOM 738 C C . ARG A 1 101 ? -0.556 0.652 -2.240 1.00 90.88 101 ARG A C 1
ATOM 740 O O . ARG A 1 101 ? -1.525 1.065 -2.865 1.00 90.88 101 ARG A O 1
ATOM 747 N N . TRP A 1 102 ? 0.465 0.005 -2.792 1.00 94.81 102 TRP A N 1
ATOM 748 C CA . TRP A 1 102 ? 0.514 -0.411 -4.185 1.00 94.81 102 TRP A CA 1
ATOM 749 C C . TRP A 1 102 ? 0.502 -1.930 -4.270 1.00 94.81 102 TRP A C 1
ATOM 751 O O . TRP A 1 102 ? 1.221 -2.601 -3.530 1.00 94.81 102 TRP A O 1
ATOM 761 N N . THR A 1 103 ? -0.277 -2.472 -5.199 1.00 95.62 103 THR A N 1
ATOM 762 C CA . THR A 1 103 ? -0.248 -3.894 -5.546 1.00 95.62 103 THR A CA 1
ATOM 763 C C . THR A 1 103 ? 0.024 -4.065 -7.032 1.00 95.62 103 THR A C 1
ATOM 765 O O . THR A 1 103 ? -0.535 -3.365 -7.882 1.00 95.62 103 THR A O 1
ATOM 768 N N . PHE A 1 104 ? 0.925 -4.993 -7.330 1.00 96.88 104 PHE A N 1
ATOM 769 C CA . PHE A 1 104 ? 1.433 -5.271 -8.666 1.00 96.88 104 PHE A CA 1
ATOM 770 C C . PHE A 1 104 ? 1.172 -6.734 -9.012 1.00 96.88 104 PHE A C 1
ATOM 772 O O . PHE A 1 104 ? 1.297 -7.607 -8.153 1.00 96.88 104 PHE A O 1
ATOM 779 N N . ARG A 1 105 ? 0.870 -7.025 -10.276 1.00 96.06 105 ARG A N 1
ATOM 780 C CA . ARG A 1 105 ? 0.784 -8.397 -10.787 1.00 96.06 105 ARG A CA 1
ATOM 781 C C . ARG A 1 105 ? 1.726 -8.581 -11.962 1.00 96.06 105 ARG A C 1
ATOM 783 O O . ARG A 1 105 ? 1.928 -7.676 -12.766 1.00 96.06 105 ARG A O 1
ATOM 790 N N . THR A 1 106 ? 2.340 -9.755 -12.037 1.00 95.94 106 THR A N 1
ATOM 791 C CA . THR A 1 106 ? 3.206 -10.122 -13.159 1.00 95.94 106 THR A CA 1
ATOM 792 C C . THR A 1 106 ? 2.402 -10.150 -14.454 1.00 95.94 106 THR A C 1
ATOM 794 O O . THR A 1 106 ? 1.311 -10.706 -14.482 1.00 95.94 106 THR A O 1
ATOM 797 N N . GLY A 1 107 ? 2.944 -9.564 -15.519 1.00 95.81 107 GLY A N 1
ATOM 798 C CA . GLY A 1 107 ? 2.277 -9.464 -16.817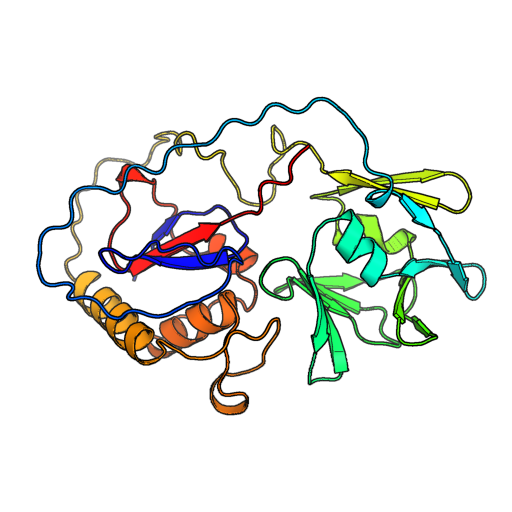 1.00 95.81 107 GLY A CA 1
ATOM 799 C C . GLY A 1 107 ? 1.283 -8.305 -16.924 1.00 95.81 107 GLY A C 1
ATOM 800 O O . GLY A 1 107 ? 0.904 -7.943 -18.037 1.00 95.81 107 GLY A O 1
ATOM 801 N N . ASP A 1 108 ? 0.938 -7.651 -15.812 1.00 96.12 108 ASP A N 1
ATOM 802 C CA . ASP A 1 108 ? 0.062 -6.487 -15.823 1.00 96.12 108 ASP A CA 1
ATOM 803 C C . ASP A 1 108 ? 0.850 -5.188 -15.949 1.00 96.12 108 ASP A C 1
ATOM 805 O O . ASP A 1 108 ? 1.919 -4.991 -15.373 1.00 96.12 108 ASP A O 1
ATOM 809 N N . SER A 1 109 ? 0.272 -4.252 -16.693 1.00 95.50 109 SER A N 1
ATOM 810 C CA . SER A 1 109 ? 0.726 -2.859 -16.761 1.00 95.50 109 SER A CA 1
ATOM 811 C C . SER A 1 109 ? -0.145 -1.935 -15.913 1.00 95.50 109 SER A C 1
ATOM 813 O O . SER A 1 109 ? 0.066 -0.731 -15.922 1.00 95.50 109 SER A O 1
ATOM 815 N N . THR A 1 110 ? -1.133 -2.457 -15.191 1.00 96.31 110 THR A N 1
ATOM 816 C CA . THR A 1 110 ? -1.980 -1.664 -14.298 1.00 96.31 110 THR A CA 1
ATOM 817 C C . THR A 1 110 ? -1.592 -1.953 -12.856 1.00 96.31 110 THR A C 1
ATOM 819 O O . THR A 1 110 ? -1.517 -3.106 -12.443 1.00 96.31 110 THR A O 1
ATOM 822 N N . VAL A 1 111 ? -1.342 -0.895 -12.093 1.00 94.62 111 VAL A N 1
ATOM 823 C CA . VAL A 1 111 ? -1.008 -0.957 -10.668 1.00 94.62 111 VAL A CA 1
ATOM 824 C C . VAL A 1 111 ? -2.187 -0.416 -9.885 1.00 94.62 111 VAL A C 1
ATOM 826 O O . VAL A 1 111 ? -2.681 0.672 -10.191 1.00 94.62 111 VAL A O 1
ATOM 829 N N . HIS A 1 112 ? -2.620 -1.143 -8.862 1.00 89.62 112 HIS A N 1
ATOM 830 C CA . HIS A 1 112 ? -3.640 -0.647 -7.945 1.00 89.62 112 HIS A CA 1
ATOM 831 C C . HIS A 1 112 ? -2.952 0.074 -6.791 1.00 89.62 112 HIS A C 1
ATOM 833 O O . HIS A 1 112 ? -2.112 -0.512 -6.113 1.00 89.62 112 HIS A O 1
ATOM 839 N N . ALA A 1 113 ? -3.291 1.344 -6.595 1.00 83.12 113 ALA A N 1
ATOM 840 C CA . ALA A 1 113 ? -2.751 2.231 -5.578 1.00 83.12 113 ALA A CA 1
ATOM 841 C C . ALA A 1 113 ? -3.906 2.737 -4.700 1.00 83.12 113 ALA A C 1
ATOM 843 O O . ALA A 1 113 ? -4.554 3.729 -5.041 1.00 83.12 113 ALA A O 1
ATOM 844 N N . GLY A 1 114 ? -4.224 2.019 -3.622 1.00 74.88 114 GLY A N 1
ATOM 845 C CA . GLY A 1 114 ? -5.456 2.259 -2.865 1.00 74.88 114 GLY A CA 1
ATOM 846 C C . GLY A 1 114 ? -6.701 2.154 -3.749 1.00 74.88 114 GLY A C 1
ATOM 847 O O . GLY A 1 114 ? -6.880 1.166 -4.462 1.00 74.88 114 GLY A O 1
ATOM 848 N N . GLY A 1 115 ? -7.558 3.176 -3.730 1.00 72.12 115 GLY A N 1
ATOM 849 C CA . GLY A 1 115 ? -8.736 3.258 -4.609 1.00 72.12 115 GLY A CA 1
ATOM 850 C C . GLY A 1 115 ? -8.453 3.623 -6.078 1.00 72.12 115 GLY A C 1
ATOM 851 O O . GLY A 1 115 ? -9.386 3.676 -6.878 1.00 72.12 115 GLY A O 1
ATOM 852 N N . LYS A 1 116 ? -7.198 3.908 -6.451 1.00 83.44 116 LYS A N 1
ATOM 853 C CA . LYS A 1 116 ? -6.814 4.394 -7.787 1.00 83.44 116 LYS A CA 1
ATOM 854 C C . LYS A 1 116 ? -6.089 3.318 -8.595 1.00 83.44 116 LYS A C 1
ATOM 856 O O . LYS A 1 116 ? -5.396 2.467 -8.046 1.00 83.44 116 LYS A O 1
ATOM 861 N N . GLN A 1 117 ? -6.203 3.389 -9.918 1.00 90.88 117 GLN A N 1
ATOM 862 C CA . GLN A 1 117 ? -5.380 2.612 -10.843 1.00 90.88 117 GLN A CA 1
ATOM 863 C C . GLN A 1 117 ? -4.391 3.527 -11.570 1.00 90.88 117 GLN A C 1
ATOM 865 O O . GLN A 1 117 ? -4.761 4.609 -12.030 1.00 90.88 117 GLN A O 1
ATOM 870 N N . THR A 1 118 ? -3.143 3.082 -11.688 1.00 93.06 118 THR A N 1
ATOM 871 C CA . THR A 1 118 ? -2.085 3.777 -12.430 1.00 93.06 118 THR A CA 1
ATOM 872 C C . THR A 1 118 ? -1.551 2.862 -13.523 1.00 93.06 118 THR A C 1
ATOM 874 O O . THR A 1 118 ? -1.200 1.712 -13.263 1.00 93.06 118 THR A O 1
ATOM 877 N N . LYS A 1 119 ? -1.480 3.373 -14.755 1.00 95.62 119 LYS A N 1
ATOM 878 C CA . LYS A 1 119 ? -0.950 2.640 -15.907 1.00 95.62 119 LYS A CA 1
ATOM 879 C C . LYS A 1 119 ? 0.568 2.811 -15.999 1.00 95.62 119 LYS A C 1
ATOM 881 O O . LYS A 1 119 ? 1.072 3.930 -16.011 1.00 95.62 119 LYS A O 1
ATOM 886 N N . LEU A 1 120 ? 1.281 1.697 -16.083 1.00 95.31 120 LEU A N 1
ATOM 887 C CA . LEU A 1 120 ? 2.701 1.608 -16.395 1.00 95.31 120 LEU A CA 1
ATOM 888 C C . LEU A 1 120 ? 2.913 1.609 -17.915 1.00 95.31 120 LEU A C 1
ATOM 890 O O . LEU A 1 120 ? 2.073 1.085 -18.652 1.00 95.31 120 LEU A O 1
ATOM 894 N N . PRO A 1 121 ? 4.058 2.125 -18.391 1.00 94.62 121 PRO A N 1
ATOM 895 C CA . PRO A 1 121 ? 4.375 2.155 -19.819 1.00 94.62 121 PRO A CA 1
ATOM 896 C C . PRO A 1 121 ? 4.661 0.765 -20.410 1.00 94.62 121 PRO A C 1
ATOM 898 O O . PRO A 1 121 ? 4.595 0.590 -21.621 1.00 94.62 121 PRO A O 1
ATOM 901 N N . ALA A 1 122 ? 4.956 -0.227 -19.569 1.00 95.50 122 ALA A N 1
ATOM 902 C CA . ALA A 1 122 ? 5.087 -1.628 -19.947 1.00 95.50 122 ALA A CA 1
ATOM 903 C C . ALA A 1 122 ? 4.679 -2.538 -18.768 1.00 95.50 122 ALA A C 1
ATOM 905 O O . ALA A 1 122 ? 4.597 -2.062 -17.629 1.00 95.50 122 ALA A O 1
ATOM 906 N N . PRO A 1 123 ? 4.390 -3.828 -19.014 1.00 97.00 123 PRO A N 1
ATOM 907 C CA . PRO A 1 123 ? 4.039 -4.772 -17.960 1.00 97.00 123 PRO A CA 1
ATOM 908 C C . PRO A 1 123 ? 5.131 -4.964 -16.907 1.00 97.00 123 PRO A C 1
ATOM 910 O O . PRO A 1 123 ? 6.324 -4.879 -17.213 1.00 97.00 123 PRO A O 1
ATOM 913 N N . ALA A 1 124 ? 4.716 -5.282 -15.680 1.00 96.69 124 ALA A N 1
ATOM 914 C CA . ALA A 1 124 ? 5.604 -5.766 -14.636 1.00 96.69 124 ALA A CA 1
ATOM 915 C C . ALA A 1 124 ? 6.108 -7.176 -14.979 1.00 96.69 124 ALA A C 1
ATOM 917 O O . ALA A 1 124 ? 5.335 -8.048 -15.382 1.00 96.69 124 ALA A O 1
ATOM 918 N N . VAL A 1 125 ? 7.401 -7.417 -14.790 1.00 96.56 125 VAL A N 1
ATOM 919 C CA . VAL A 1 125 ? 8.074 -8.659 -15.193 1.00 96.56 125 VAL A CA 1
ATOM 920 C C . VAL A 1 125 ? 8.615 -9.366 -13.960 1.00 96.56 125 VAL A C 1
ATOM 922 O O . VAL A 1 125 ? 9.275 -8.749 -13.126 1.00 96.56 125 VAL A O 1
ATOM 925 N N . LYS A 1 126 ? 8.340 -10.666 -13.832 1.00 94.69 126 LYS A N 1
ATOM 926 C CA . LYS A 1 126 ? 8.906 -11.505 -12.773 1.00 94.69 126 LYS A CA 1
ATOM 927 C C . LYS A 1 126 ? 10.095 -12.280 -13.320 1.00 94.69 126 LYS A C 1
ATOM 929 O O . LYS A 1 126 ? 9.933 -13.069 -14.243 1.00 94.69 126 LYS A O 1
ATOM 934 N N . GLU A 1 127 ? 11.261 -12.097 -12.716 1.00 89.56 127 GLU A N 1
ATOM 935 C CA . GLU A 1 127 ? 12.489 -12.812 -13.071 1.00 89.56 127 GLU A CA 1
ATOM 936 C C . GLU A 1 127 ? 13.283 -13.153 -11.812 1.00 89.56 127 GLU A C 1
ATOM 938 O O . GLU A 1 127 ? 13.353 -12.345 -10.890 1.00 89.56 127 GLU A O 1
ATOM 943 N N . ALA A 1 128 ? 13.877 -14.350 -11.767 1.00 85.75 128 ALA A N 1
ATOM 944 C CA . ALA A 1 128 ? 14.700 -14.815 -10.641 1.00 85.75 128 ALA A CA 1
ATOM 945 C C . ALA A 1 128 ? 14.041 -14.618 -9.252 1.00 85.75 128 ALA A C 1
ATOM 947 O O . ALA A 1 128 ? 14.709 -14.338 -8.263 1.00 85.75 128 ALA A O 1
ATOM 948 N N . GLY A 1 129 ? 12.707 -14.727 -9.180 1.00 84.69 129 GLY A N 1
ATOM 949 C CA . GLY A 1 129 ? 11.923 -14.529 -7.952 1.00 84.69 129 GLY A CA 1
ATOM 950 C C . GLY A 1 129 ? 11.606 -13.068 -7.592 1.00 84.69 129 GLY A C 1
ATOM 951 O O . GLY A 1 129 ? 10.705 -12.835 -6.783 1.00 84.69 129 GLY A O 1
ATOM 952 N N . GLY A 1 130 ? 12.268 -12.093 -8.222 1.00 89.69 130 GLY A N 1
ATOM 953 C CA . GLY A 1 130 ? 12.000 -10.663 -8.068 1.00 89.69 130 GLY A CA 1
ATOM 954 C C . GLY A 1 130 ? 10.903 -10.161 -9.008 1.00 89.69 130 GLY A C 1
ATOM 955 O O . GLY A 1 130 ? 10.685 -10.726 -10.083 1.00 89.69 130 GLY A O 1
ATOM 956 N N . LEU A 1 131 ? 10.211 -9.091 -8.607 1.00 96.62 131 LEU A N 1
ATOM 957 C CA . LEU A 1 131 ? 9.272 -8.371 -9.469 1.00 96.62 131 LEU A CA 1
ATOM 958 C C . LEU A 1 131 ? 9.878 -7.035 -9.890 1.00 96.62 131 LEU A C 1
ATOM 960 O O . LEU A 1 131 ? 10.307 -6.242 -9.051 1.00 96.62 131 LEU A O 1
ATOM 964 N N . TYR A 1 132 ? 9.869 -6.793 -11.194 1.00 96.94 132 TYR A N 1
ATOM 965 C CA . TYR A 1 132 ? 10.437 -5.616 -11.821 1.00 96.94 132 TYR A CA 1
ATOM 966 C C . TYR A 1 132 ? 9.344 -4.785 -12.486 1.00 96.94 132 TYR A C 1
ATOM 968 O O . TYR A 1 132 ? 8.444 -5.333 -13.125 1.00 96.94 132 TYR A O 1
ATOM 976 N N . ILE A 1 133 ? 9.446 -3.461 -12.391 1.00 97.38 133 ILE A N 1
ATOM 977 C CA . ILE A 1 133 ? 8.563 -2.524 -13.104 1.00 97.38 133 ILE A CA 1
ATOM 978 C C . ILE A 1 133 ? 9.373 -1.558 -13.970 1.00 97.38 133 ILE A C 1
ATOM 980 O O . ILE A 1 133 ? 10.539 -1.304 -13.654 1.00 97.38 133 ILE A O 1
ATOM 984 N N . PRO A 1 134 ? 8.790 -0.991 -15.041 1.00 96.88 134 PRO A N 1
ATOM 985 C CA . PRO A 1 134 ? 9.489 -0.009 -15.858 1.00 96.88 134 PRO A CA 1
ATOM 986 C C . PRO A 1 134 ? 9.854 1.218 -15.022 1.00 96.88 134 PRO A C 1
ATOM 988 O O . PRO A 1 134 ? 8.986 1.818 -14.384 1.00 96.88 134 PRO A O 1
ATOM 991 N N . ALA A 1 135 ? 11.118 1.632 -15.069 1.00 95.94 135 ALA A N 1
ATOM 992 C CA . ALA A 1 135 ? 11.623 2.778 -14.314 1.00 95.94 135 ALA A CA 1
ATOM 993 C C . ALA A 1 135 ? 10.866 4.074 -14.65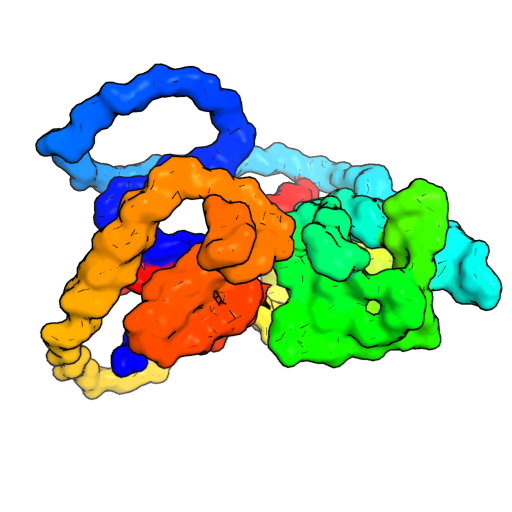7 1.00 95.94 135 ALA A C 1
ATOM 995 O O . ALA A 1 135 ? 10.587 4.893 -13.784 1.00 95.94 135 ALA A O 1
ATOM 996 N N . ALA A 1 136 ? 10.436 4.217 -15.914 1.00 94.31 136 ALA A N 1
ATOM 997 C CA . ALA A 1 136 ? 9.620 5.338 -16.378 1.00 94.31 136 ALA A CA 1
ATOM 998 C C . ALA A 1 136 ? 8.229 5.421 -15.710 1.00 94.31 136 ALA A C 1
ATOM 1000 O O . ALA A 1 136 ? 7.595 6.471 -15.750 1.00 94.31 136 ALA A O 1
ATOM 1001 N N . GLY A 1 137 ? 7.748 4.342 -15.079 1.00 94.69 137 GLY A N 1
ATOM 1002 C CA . GLY A 1 137 ? 6.503 4.344 -14.307 1.00 94.69 137 GLY A CA 1
ATOM 1003 C C . GLY A 1 137 ? 6.652 4.874 -12.877 1.00 94.69 137 GLY A C 1
ATOM 1004 O O . GLY A 1 137 ? 5.649 5.215 -12.249 1.00 94.69 137 GLY A O 1
ATOM 1005 N N . LEU A 1 138 ? 7.878 4.976 -12.352 1.00 94.31 138 LEU A N 1
ATOM 1006 C CA . LEU A 1 138 ? 8.118 5.376 -10.964 1.00 94.31 138 LEU A CA 1
ATOM 1007 C C . LEU A 1 138 ? 7.595 6.783 -10.627 1.00 94.31 138 LEU A C 1
ATOM 1009 O O . LEU A 1 138 ? 6.967 6.915 -9.575 1.00 94.31 138 LEU A O 1
ATOM 1013 N N . PRO A 1 139 ? 7.744 7.820 -11.481 1.00 92.31 139 PRO A N 1
ATOM 1014 C CA . PRO A 1 139 ? 7.194 9.147 -11.195 1.00 92.31 139 PRO A CA 1
ATOM 1015 C C . PRO A 1 139 ? 5.679 9.146 -10.978 1.00 92.31 139 PRO A C 1
ATOM 1017 O O . PRO A 1 139 ? 5.194 9.809 -10.065 1.00 92.31 139 PRO A O 1
ATOM 1020 N N . ALA A 1 140 ? 4.932 8.359 -11.757 1.00 91.12 140 ALA A N 1
ATOM 1021 C CA . ALA A 1 140 ? 3.477 8.275 -11.638 1.00 91.12 140 ALA A CA 1
ATOM 1022 C C . ALA A 1 140 ? 3.017 7.564 -10.353 1.00 91.12 140 ALA A C 1
ATOM 1024 O O . ALA A 1 140 ? 1.909 7.806 -9.874 1.00 91.12 140 ALA A O 1
ATOM 1025 N N . LEU A 1 141 ? 3.853 6.681 -9.800 1.00 91.56 141 LEU A N 1
ATOM 1026 C CA . LEU A 1 141 ? 3.552 5.935 -8.579 1.00 91.56 141 LEU A CA 1
ATOM 1027 C C . LEU A 1 141 ? 4.030 6.659 -7.318 1.00 91.56 141 LEU A C 1
ATOM 1029 O O . LEU A 1 141 ? 3.290 6.726 -6.340 1.00 91.56 141 LEU A O 1
ATOM 1033 N N . PHE A 1 142 ? 5.245 7.209 -7.350 1.00 89.62 142 PHE A N 1
ATOM 1034 C CA . PHE A 1 142 ? 5.970 7.667 -6.163 1.00 89.62 142 PHE A CA 1
ATOM 1035 C C . PHE A 1 142 ? 6.357 9.148 -6.200 1.00 89.62 142 PHE A C 1
ATOM 1037 O O . PHE A 1 142 ? 6.926 9.645 -5.231 1.00 89.62 142 PHE A O 1
ATOM 1044 N N . GLY A 1 143 ? 6.062 9.877 -7.282 1.00 87.25 143 GLY A N 1
ATOM 1045 C CA . GLY A 1 143 ? 6.549 11.246 -7.496 1.00 87.25 143 GLY A CA 1
ATOM 1046 C C . GLY A 1 143 ? 6.113 12.264 -6.441 1.00 87.25 143 GLY A C 1
ATOM 1047 O O . GLY A 1 143 ? 6.782 13.277 -6.267 1.00 87.25 143 GLY A O 1
ATOM 1048 N N . ASN A 1 144 ? 5.046 11.984 -5.694 1.00 82.75 144 ASN A N 1
ATOM 1049 C CA . ASN A 1 144 ? 4.596 12.839 -4.592 1.00 82.75 144 ASN A CA 1
ATOM 1050 C C . ASN A 1 144 ? 5.444 12.675 -3.319 1.00 82.75 144 ASN A C 1
ATOM 1052 O O . ASN A 1 144 ? 5.417 13.540 -2.453 1.00 82.75 144 ASN A O 1
ATOM 1056 N N . GLU A 1 145 ? 6.192 11.577 -3.193 1.00 77.75 145 GLU A N 1
ATOM 1057 C CA . GLU A 1 145 ? 6.973 11.234 -1.994 1.00 77.75 145 GLU A CA 1
ATOM 1058 C C . GLU A 1 145 ? 8.468 11.169 -2.250 1.00 77.75 145 GLU A C 1
ATOM 1060 O O . GLU A 1 145 ? 9.261 11.428 -1.346 1.00 77.75 145 GLU A O 1
ATOM 1065 N N . LEU A 1 146 ? 8.851 10.811 -3.471 1.00 85.44 146 LEU A N 1
ATOM 1066 C CA . LEU A 1 146 ? 10.227 10.567 -3.851 1.00 85.44 146 LEU A CA 1
ATOM 1067 C C . LEU A 1 146 ? 10.600 11.474 -5.021 1.00 85.44 146 LEU A C 1
ATOM 1069 O O . LEU A 1 146 ? 9.899 11.574 -6.031 1.00 85.44 146 LEU A O 1
ATOM 1073 N N . ALA A 1 147 ? 11.731 12.150 -4.886 1.00 87.62 147 ALA A N 1
ATOM 1074 C CA . ALA A 1 147 ? 12.456 12.688 -6.014 1.00 87.62 147 ALA A CA 1
ATOM 1075 C C . ALA A 1 147 ? 13.272 11.552 -6.637 1.00 87.62 147 ALA A C 1
ATOM 1077 O O . ALA A 1 147 ? 13.886 10.745 -5.944 1.00 87.62 147 ALA A O 1
ATOM 1078 N N . MET A 1 148 ? 13.252 11.490 -7.961 1.00 89.94 148 MET A N 1
ATOM 1079 C CA . MET A 1 148 ? 13.908 10.457 -8.748 1.00 89.94 148 MET A CA 1
ATOM 1080 C C . MET A 1 148 ? 14.938 11.117 -9.646 1.00 89.94 148 MET A C 1
ATOM 1082 O O . MET A 1 148 ? 14.608 12.059 -10.367 1.00 89.94 148 MET A O 1
ATOM 1086 N N . ARG A 1 149 ? 16.176 10.631 -9.610 1.00 90.38 149 ARG A N 1
ATOM 1087 C CA . ARG A 1 149 ? 17.251 11.106 -10.487 1.00 90.38 149 ARG A CA 1
ATOM 1088 C C . ARG A 1 149 ? 17.856 9.919 -11.207 1.00 90.38 149 ARG A C 1
ATOM 1090 O O . ARG A 1 149 ? 18.345 9.006 -10.559 1.00 90.38 149 ARG A O 1
ATOM 1097 N N . THR A 1 150 ? 17.797 9.924 -12.533 1.00 89.44 150 THR A N 1
ATOM 1098 C CA . THR A 1 150 ? 18.417 8.871 -13.346 1.00 89.44 150 THR A CA 1
ATOM 1099 C C . THR A 1 150 ? 19.843 9.286 -13.683 1.00 89.44 150 THR A C 1
ATOM 1101 O O . THR A 1 150 ? 20.058 10.416 -14.117 1.00 89.44 150 THR A O 1
ATOM 1104 N N . ASN A 1 151 ? 20.800 8.384 -13.491 1.00 88.38 151 ASN A N 1
ATOM 1105 C CA . ASN A 1 151 ? 22.195 8.571 -13.864 1.00 88.38 151 ASN A CA 1
ATOM 1106 C C . ASN A 1 151 ? 22.701 7.308 -14.566 1.00 88.38 151 ASN A C 1
ATOM 1108 O O . ASN A 1 151 ? 22.942 6.290 -13.915 1.00 88.38 151 ASN A O 1
ATOM 1112 N N . GLY A 1 152 ? 22.821 7.371 -15.894 1.00 88.00 152 GLY A N 1
ATOM 1113 C CA . GLY A 1 152 ? 23.249 6.240 -16.712 1.00 88.00 152 GLY A CA 1
ATOM 1114 C C . GLY A 1 152 ? 22.363 5.011 -16.502 1.00 88.00 152 GLY A C 1
ATOM 1115 O O . GLY A 1 152 ? 21.188 5.008 -16.865 1.00 88.00 152 GLY A O 1
ATOM 1116 N N . ASP A 1 153 ? 22.940 3.974 -15.903 1.00 91.88 153 ASP A N 1
ATOM 1117 C CA . ASP A 1 153 ? 22.310 2.688 -15.604 1.00 91.88 153 ASP A CA 1
ATOM 1118 C C . ASP A 1 153 ? 21.720 2.611 -14.185 1.00 91.88 153 ASP A C 1
ATOM 1120 O O . ASP A 1 153 ? 21.432 1.521 -13.695 1.00 91.88 153 ASP A O 1
ATOM 1124 N N . SER A 1 154 ? 21.521 3.741 -13.508 1.00 93.56 154 SER A N 1
ATOM 1125 C CA . SER A 1 154 ? 21.016 3.783 -12.135 1.00 93.56 154 SER A CA 1
ATOM 1126 C C . SER A 1 154 ? 19.958 4.862 -11.921 1.00 93.56 154 SER A C 1
ATOM 1128 O O . SER A 1 154 ? 19.859 5.835 -12.672 1.00 93.56 154 SER A O 1
ATOM 1130 N N . ILE A 1 155 ? 19.153 4.691 -10.874 1.00 94.06 155 ILE A N 1
ATOM 1131 C CA . ILE A 1 155 ? 18.206 5.689 -10.391 1.00 94.06 155 ILE A CA 1
ATOM 1132 C C . ILE A 1 155 ? 18.379 5.902 -8.888 1.00 94.06 155 ILE A C 1
ATOM 1134 O O . ILE A 1 155 ? 18.345 4.958 -8.105 1.00 94.06 155 ILE A O 1
ATOM 1138 N N . SER A 1 156 ? 18.549 7.153 -8.476 1.00 91.69 156 SER A N 1
ATOM 1139 C CA . SER A 1 156 ? 18.547 7.554 -7.071 1.00 91.69 156 SER A CA 1
ATOM 1140 C C . SER A 1 156 ? 17.136 7.950 -6.648 1.00 91.69 156 SER A C 1
ATOM 1142 O O . SER A 1 156 ? 16.499 8.778 -7.309 1.00 91.69 156 SER A O 1
ATOM 1144 N N . LEU A 1 157 ? 16.663 7.376 -5.544 1.00 89.31 157 LEU A N 1
ATOM 1145 C CA . LEU A 1 157 ? 15.410 7.724 -4.884 1.00 89.31 157 LEU A CA 1
ATOM 1146 C C . LEU A 1 157 ? 15.719 8.549 -3.637 1.00 89.31 157 LEU A C 1
ATOM 1148 O O . LEU A 1 157 ? 16.328 8.062 -2.691 1.00 89.31 157 LEU A O 1
ATOM 1152 N N . LEU A 1 158 ? 15.283 9.801 -3.637 1.00 83.31 158 LEU A N 1
ATOM 1153 C CA . LEU A 1 158 ? 15.488 10.731 -2.535 1.00 83.31 158 LEU A CA 1
ATOM 1154 C C . LEU A 1 158 ? 14.131 11.063 -1.914 1.00 83.31 158 LEU A C 1
ATOM 1156 O O . LEU A 1 158 ? 13.204 11.395 -2.660 1.00 83.31 158 LEU A O 1
ATOM 1160 N N . PRO A 1 159 ? 13.974 11.014 -0.583 1.00 76.31 159 PRO A N 1
ATOM 1161 C CA . PRO A 1 159 ? 12.782 11.545 0.060 1.00 76.31 159 PRO A CA 1
ATOM 1162 C C . PRO A 1 159 ? 12.577 13.005 -0.354 1.00 76.31 159 PRO A C 1
ATOM 1164 O O . PRO A 1 159 ? 13.505 13.812 -0.290 1.00 76.31 159 PRO A O 1
ATOM 1167 N N . ARG A 1 160 ? 11.368 13.371 -0.787 1.00 72.31 160 ARG A N 1
ATOM 1168 C CA . ARG A 1 160 ? 11.023 14.794 -0.880 1.00 72.31 160 ARG A CA 1
ATOM 1169 C C . ARG A 1 160 ? 10.858 15.330 0.537 1.00 72.31 160 ARG A C 1
ATOM 1171 O O . ARG A 1 160 ? 10.239 14.667 1.370 1.00 72.31 160 ARG A O 1
ATOM 1178 N N . ALA A 1 161 ? 11.428 16.506 0.809 1.00 54.56 161 ALA A N 1
ATOM 1179 C CA . ALA A 1 161 ? 11.273 17.168 2.097 1.00 54.56 161 ALA A CA 1
ATOM 1180 C C . ALA A 1 161 ? 9.779 17.280 2.433 1.00 54.56 161 ALA A C 1
ATOM 1182 O O . ALA A 1 161 ? 8.985 17.796 1.644 1.00 54.56 161 ALA A O 1
ATOM 1183 N N . PHE A 1 162 ? 9.391 16.771 3.602 1.00 50.25 162 PHE A N 1
ATOM 1184 C CA . PHE A 1 162 ? 8.051 16.968 4.137 1.00 50.25 162 PHE A CA 1
ATOM 1185 C C . PHE A 1 162 ? 7.938 18.416 4.614 1.00 50.25 162 PHE A C 1
ATOM 1187 O O . PHE A 1 162 ? 8.205 18.735 5.768 1.00 50.25 162 PHE A O 1
ATOM 1194 N N . GLY A 1 163 ? 7.589 19.309 3.697 1.00 42.84 163 GLY A N 1
ATOM 1195 C CA . GLY A 1 163 ? 7.429 20.723 3.986 1.00 42.84 163 GLY A CA 1
ATOM 1196 C C . GLY A 1 163 ? 7.234 21.509 2.701 1.00 42.84 163 GLY A C 1
ATOM 1197 O O . GLY A 1 163 ? 8.104 21.502 1.843 1.00 42.84 163 GLY A O 1
ATOM 1198 N N . GLN A 1 164 ? 6.100 22.205 2.632 1.00 36.12 164 GLN A N 1
ATOM 1199 C CA . GLN A 1 164 ? 5.650 23.180 1.627 1.00 36.12 164 GLN A CA 1
ATOM 1200 C C . GLN A 1 164 ? 4.661 22.687 0.555 1.00 36.12 164 GLN A C 1
ATOM 1202 O O . GLN A 1 164 ? 3.691 23.399 0.340 1.00 36.12 164 GLN A O 1
ATOM 1207 N N . ASP A 1 165 ? 4.738 21.450 0.047 1.00 36.06 165 ASP A N 1
ATOM 1208 C CA . ASP A 1 165 ? 3.788 20.964 -0.985 1.00 36.06 165 ASP A CA 1
ATOM 1209 C C . ASP A 1 165 ? 3.104 19.630 -0.624 1.00 36.06 165 ASP A C 1
ATOM 1211 O O . ASP A 1 165 ? 3.083 18.668 -1.396 1.00 36.06 165 ASP A O 1
ATOM 1215 N N . ALA A 1 166 ? 2.521 19.536 0.575 1.00 36.16 166 ALA A N 1
ATOM 1216 C CA . ALA A 1 166 ? 1.777 18.351 1.011 1.00 36.16 166 ALA A CA 1
ATOM 1217 C C . ALA A 1 166 ? 0.380 18.272 0.359 1.00 36.16 166 ALA A C 1
ATOM 1219 O O . ALA A 1 166 ? -0.643 18.303 1.039 1.00 36.16 166 ALA A O 1
ATOM 1220 N N . GLY A 1 167 ? 0.333 18.090 -0.963 1.00 33.31 167 GLY A N 1
ATOM 1221 C CA . GLY A 1 167 ? -0.895 17.787 -1.711 1.00 33.31 167 GLY A CA 1
ATOM 1222 C C . GLY A 1 167 ? -1.578 16.469 -1.311 1.00 33.31 167 GLY A C 1
ATOM 1223 O O . GLY A 1 167 ? -2.666 16.185 -1.797 1.00 33.31 167 GLY A O 1
ATOM 1224 N N . HIS A 1 168 ? -0.983 15.677 -0.408 1.00 37.53 168 HIS A N 1
ATOM 1225 C CA . HIS A 1 168 ? -1.571 14.452 0.144 1.00 37.53 168 HIS A CA 1
ATOM 1226 C C . HIS A 1 168 ? -1.266 14.283 1.647 1.00 37.53 168 HIS A C 1
ATOM 1228 O O . HIS A 1 168 ? -0.479 13.417 2.044 1.00 37.53 168 HIS A O 1
ATOM 1234 N N . GLY A 1 169 ? -1.909 15.118 2.474 1.00 38.25 169 GLY A N 1
ATOM 1235 C CA . GLY A 1 169 ? -2.565 14.650 3.706 1.00 38.25 169 GLY A CA 1
ATOM 1236 C C . GLY A 1 169 ? -1.712 14.382 4.952 1.00 38.25 169 GLY A C 1
ATOM 1237 O O . GLY A 1 169 ? -1.959 13.402 5.656 1.00 38.25 169 GLY A O 1
ATOM 1238 N N . GLY A 1 170 ? -0.751 15.244 5.284 1.00 37.06 170 GLY A N 1
ATOM 1239 C CA . GLY A 1 170 ? -0.084 15.178 6.587 1.00 37.06 170 GLY A CA 1
ATOM 1240 C C . GLY A 1 170 ? 0.419 16.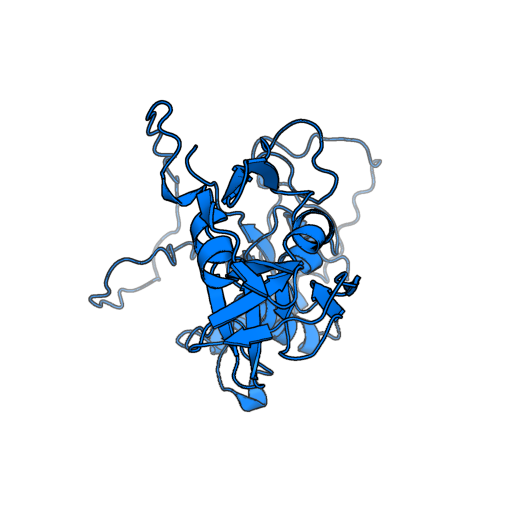537 7.051 1.00 37.06 170 GLY A C 1
ATOM 1241 O O . GLY A 1 170 ? 1.502 16.955 6.662 1.00 37.06 170 GLY A O 1
ATOM 1242 N N . MET A 1 171 ? -0.354 17.231 7.891 1.00 38.19 171 MET A N 1
ATOM 1243 C CA . MET A 1 171 ? 0.133 18.437 8.580 1.00 38.19 171 MET A CA 1
ATOM 1244 C C . MET A 1 171 ? 1.331 18.057 9.480 1.00 38.19 171 MET A C 1
ATOM 1246 O O . MET A 1 171 ? 1.357 16.941 9.984 1.00 38.19 171 MET A O 1
ATOM 1250 N N . PRO A 1 172 ? 2.314 18.913 9.780 1.00 39.75 172 PRO A N 1
ATOM 1251 C CA . PRO A 1 172 ? 3.307 18.631 10.829 1.00 39.75 172 PRO A CA 1
ATOM 1252 C C . PRO A 1 172 ? 2.630 18.443 12.199 1.00 39.75 172 PRO A C 1
ATOM 1254 O O . PRO A 1 172 ? 1.540 18.965 12.418 1.00 39.75 172 PRO A O 1
ATOM 1257 N N . PHE A 1 173 ? 3.196 17.643 13.118 1.00 40.78 173 PHE A N 1
ATOM 1258 C CA . PHE A 1 173 ? 2.636 17.397 14.472 1.00 40.78 173 PHE A CA 1
ATOM 1259 C C . PHE A 1 173 ? 2.381 18.672 15.295 1.00 40.78 173 PHE A C 1
ATOM 1261 O O . PHE A 1 173 ? 1.637 18.604 16.271 1.00 40.78 173 PHE A O 1
ATOM 1268 N N . ALA A 1 174 ? 2.947 19.801 14.874 1.00 39.59 174 ALA A N 1
ATOM 1269 C CA . ALA A 1 174 ? 2.601 21.128 15.345 1.00 39.59 174 ALA A CA 1
ATOM 1270 C C . ALA A 1 174 ? 1.247 21.545 14.751 1.00 39.59 174 ALA A C 1
ATOM 1272 O O . ALA A 1 174 ? 1.154 21.917 13.587 1.00 39.59 174 ALA A O 1
ATOM 1273 N N . ASP A 1 175 ? 0.213 21.388 15.572 1.00 41.59 175 ASP A N 1
ATOM 1274 C CA . ASP A 1 175 ? -1.019 22.168 15.583 1.00 41.59 175 ASP A CA 1
ATOM 1275 C C . ASP A 1 175 ? -1.737 22.318 14.237 1.00 41.59 175 ASP A C 1
ATOM 1277 O O . ASP A 1 175 ? -1.410 23.152 13.393 1.00 41.59 175 ASP A O 1
ATOM 1281 N N . ALA A 1 176 ? -2.814 21.544 14.068 1.00 39.66 176 ALA A N 1
ATOM 1282 C CA . ALA A 1 176 ? -3.880 21.941 13.159 1.00 39.66 176 ALA A CA 1
ATOM 1283 C C . ALA A 1 176 ? -4.263 23.386 13.514 1.00 39.66 176 ALA A C 1
ATOM 1285 O O . ALA A 1 176 ? -4.826 23.629 14.582 1.00 39.66 176 ALA A O 1
ATOM 1286 N N . ALA A 1 177 ? -3.873 24.342 12.668 1.00 38.69 177 ALA A N 1
ATOM 1287 C CA . ALA A 1 177 ? -4.138 25.749 12.911 1.00 38.69 177 ALA A CA 1
ATOM 1288 C C . ALA A 1 177 ? -5.648 25.937 13.148 1.00 38.69 177 ALA A C 1
ATOM 1290 O O . ALA A 1 177 ? -6.450 25.341 12.418 1.00 38.69 177 ALA A O 1
ATOM 1291 N N . PRO A 1 178 ? -6.067 26.738 14.145 1.00 40.66 178 PRO A N 1
ATOM 1292 C CA . PRO A 1 178 ? -7.476 26.990 14.405 1.00 40.66 178 PRO A CA 1
ATOM 1293 C C . PRO A 1 178 ? -8.028 27.886 13.288 1.00 40.66 178 PRO A C 1
ATOM 1295 O O . PRO A 1 178 ? -8.052 29.107 13.391 1.00 40.66 178 PRO A O 1
ATOM 1298 N N . GLY A 1 179 ? -8.432 27.270 12.180 1.00 36.97 179 GLY A N 1
ATOM 1299 C CA . GLY A 1 179 ? -8.918 27.941 10.979 1.00 36.97 179 GLY A CA 1
ATOM 1300 C C . GLY A 1 179 ? -10.413 27.735 10.762 1.00 36.97 179 GLY A C 1
ATOM 1301 O O . GLY A 1 179 ? -10.803 26.937 9.922 1.00 36.97 179 GLY A O 1
ATOM 1302 N N . GLY A 1 180 ? -11.228 28.466 11.528 1.00 42.41 180 GLY A N 1
ATOM 1303 C CA . GLY A 1 180 ? -12.540 28.988 11.122 1.00 42.41 180 GLY A CA 1
ATOM 1304 C C . GLY A 1 180 ? -13.638 28.017 10.663 1.00 42.41 180 GLY A C 1
ATOM 1305 O O . GLY A 1 180 ? -13.890 27.881 9.472 1.00 42.41 180 GLY A O 1
ATOM 1306 N N . ALA A 1 181 ? -14.443 27.519 11.605 1.00 36.97 181 ALA A N 1
ATOM 1307 C CA . ALA A 1 181 ? -15.866 27.274 11.359 1.00 36.97 181 ALA A CA 1
ATOM 1308 C C . ALA A 1 181 ? -16.671 27.693 12.596 1.00 36.97 181 ALA A C 1
ATOM 1310 O O . ALA A 1 181 ? -16.296 27.406 13.731 1.00 36.97 181 ALA A O 1
ATOM 1311 N N . GLY A 1 182 ? -17.727 28.466 12.351 1.00 32.28 182 GLY A N 1
ATOM 1312 C CA . GLY A 1 182 ? -18.435 29.286 13.324 1.00 32.28 182 GLY A CA 1
ATOM 1313 C C . GLY A 1 182 ? -19.006 28.572 14.550 1.00 32.28 182 GLY A C 1
ATOM 1314 O O . GLY A 1 182 ? -19.207 27.360 14.602 1.00 32.28 182 GLY A O 1
ATOM 1315 N N . ARG A 1 183 ? -19.302 29.408 15.549 1.00 46.53 183 ARG A N 1
ATOM 1316 C CA . ARG A 1 183 ? -19.992 29.071 16.794 1.00 46.53 183 ARG A CA 1
ATOM 1317 C C . ARG A 1 183 ? -21.241 28.229 16.523 1.00 46.53 183 ARG A C 1
ATOM 1319 O O . ARG A 1 183 ? -22.245 28.729 16.031 1.00 46.53 183 ARG A O 1
ATOM 1326 N N . GLY A 1 184 ? -21.186 26.977 16.958 1.00 30.92 184 GLY A N 1
ATOM 1327 C CA . GLY A 1 184 ? -22.340 26.109 17.127 1.00 30.92 184 GLY A CA 1
ATOM 1328 C C . GLY A 1 184 ? -21.992 24.996 18.104 1.00 30.92 184 GLY A C 1
ATOM 1329 O O . GLY A 1 184 ? -21.453 23.968 17.708 1.00 30.92 184 GLY A O 1
ATOM 1330 N N . LYS A 1 185 ? -22.282 25.192 19.398 1.00 41.69 185 LYS A N 1
ATOM 1331 C CA . LYS A 1 185 ? -22.309 24.087 20.365 1.00 41.69 185 LYS A CA 1
ATOM 1332 C C . LYS A 1 185 ? -23.464 23.158 19.976 1.00 41.69 185 LYS A C 1
ATOM 1334 O O . LYS A 1 185 ? -24.582 23.356 20.433 1.00 41.69 185 LYS A O 1
ATOM 1339 N N . LEU A 1 186 ? -23.189 22.134 19.174 1.00 29.03 186 LEU A N 1
ATOM 1340 C CA . LEU A 1 186 ? -24.011 20.926 19.141 1.00 29.03 186 LEU A CA 1
ATOM 1341 C C . LEU A 1 186 ? -23.207 19.779 19.747 1.00 29.03 186 LEU A C 1
ATOM 1343 O O . LEU A 1 186 ? -22.344 19.182 19.109 1.00 29.03 186 LEU A O 1
ATOM 1347 N N . ARG A 1 187 ? -23.510 19.478 21.012 1.00 45.88 187 ARG A N 1
ATOM 1348 C CA . ARG A 1 187 ? -23.189 18.186 21.615 1.00 45.88 187 ARG A CA 1
ATOM 1349 C C . ARG A 1 187 ? -24.198 17.179 21.076 1.00 45.88 187 ARG A C 1
ATOM 1351 O O . ARG A 1 187 ? -25.372 17.273 21.413 1.00 45.88 187 ARG A O 1
ATOM 1358 N N . ILE A 1 188 ? -23.753 16.236 20.248 1.00 34.38 188 ILE A N 1
ATOM 1359 C CA . ILE A 1 188 ? -24.579 15.092 19.848 1.00 34.38 188 ILE A CA 1
ATOM 1360 C C . ILE A 1 188 ? -24.153 13.886 20.682 1.00 34.38 188 ILE A C 1
ATOM 1362 O O . ILE A 1 188 ? -23.080 13.318 20.491 1.00 34.38 188 ILE A O 1
ATOM 1366 N N . ALA A 1 189 ? -25.019 13.524 21.623 1.00 34.69 189 ALA A N 1
ATOM 1367 C CA . ALA A 1 189 ? -24.866 12.450 22.598 1.00 34.69 189 ALA A CA 1
ATOM 1368 C C . ALA A 1 189 ? -25.084 11.033 22.015 1.00 34.69 189 ALA A C 1
ATOM 1370 O O . ALA A 1 189 ? -25.602 10.167 22.706 1.00 34.69 189 ALA A O 1
ATOM 1371 N N . SER A 1 190 ? -24.696 10.776 20.759 1.00 37.19 190 SER A N 1
ATOM 1372 C CA . SER A 1 190 ? -24.785 9.431 20.152 1.00 37.19 190 SER A CA 1
ATOM 1373 C C . SER A 1 190 ? -23.454 8.889 19.623 1.00 37.19 190 SER A C 1
ATOM 1375 O O . SER A 1 190 ? -23.414 7.775 19.120 1.00 37.19 190 SER A O 1
ATOM 1377 N N . ALA A 1 191 ? -22.358 9.649 19.718 1.00 47.50 191 ALA A N 1
ATOM 1378 C CA . ALA A 1 191 ? -21.030 9.154 19.342 1.00 47.50 191 ALA A CA 1
ATOM 1379 C C . ALA A 1 191 ? -20.441 8.180 20.385 1.00 47.50 191 ALA A C 1
ATOM 1381 O O . ALA A 1 191 ? -19.504 7.455 20.077 1.00 47.50 191 ALA A O 1
ATOM 1382 N N . SER A 1 192 ? -20.984 8.146 21.610 1.00 58.72 192 SER A N 1
ATOM 1383 C CA . SER A 1 192 ? -20.414 7.378 22.722 1.00 58.72 192 SER A CA 1
ATOM 1384 C C . SER A 1 192 ? -20.754 5.886 22.712 1.00 58.72 192 SER A C 1
ATOM 1386 O O . SER A 1 192 ? -19.936 5.109 23.190 1.00 58.72 192 SER A O 1
ATOM 1388 N N . SER A 1 193 ? -21.914 5.465 22.187 1.00 63.31 193 SER A N 1
ATOM 1389 C CA . SER A 1 193 ? -22.282 4.038 22.140 1.00 63.31 193 SER A CA 1
ATOM 1390 C C . SER A 1 193 ? -21.544 3.303 21.026 1.00 63.31 193 SER A C 1
ATOM 1392 O O . SER A 1 193 ? -20.913 2.287 21.282 1.00 63.31 193 SER A O 1
ATOM 1394 N N . ASP A 1 194 ? -21.520 3.855 19.810 1.00 77.12 194 ASP A N 1
ATOM 1395 C CA . ASP A 1 194 ? -20.833 3.204 18.690 1.00 77.12 194 ASP A CA 1
ATOM 1396 C C . ASP A 1 194 ? -19.313 3.200 18.850 1.00 77.12 194 ASP A C 1
ATOM 1398 O O . ASP A 1 194 ? -18.673 2.213 18.498 1.00 77.12 194 ASP A O 1
ATOM 1402 N N . ALA A 1 195 ? -18.727 4.259 19.419 1.00 81.75 195 ALA A N 1
ATOM 1403 C CA . ALA A 1 195 ? -17.301 4.275 19.736 1.00 81.75 195 ALA A CA 1
ATOM 1404 C C . ALA A 1 195 ? -16.947 3.212 20.785 1.00 81.75 195 ALA A C 1
ATOM 1406 O O . ALA A 1 195 ? -15.982 2.472 20.601 1.00 81.75 195 ALA A O 1
ATOM 1407 N N . ALA A 1 196 ? -17.740 3.102 21.857 1.00 86.44 196 ALA A N 1
ATOM 1408 C CA . ALA A 1 196 ? -17.545 2.070 22.870 1.00 86.44 196 ALA A CA 1
ATOM 1409 C C . ALA A 1 196 ? -17.695 0.661 22.277 1.00 86.44 196 ALA A C 1
ATOM 1411 O O . ALA A 1 196 ? -16.864 -0.199 22.555 1.00 86.44 196 ALA A O 1
ATOM 1412 N N . ASP A 1 197 ? -18.684 0.446 21.408 1.00 88.38 197 ASP A N 1
ATOM 1413 C CA . ASP A 1 197 ? -18.891 -0.832 20.726 1.00 88.38 197 ASP A CA 1
ATOM 1414 C C . ASP A 1 197 ? -17.732 -1.186 19.792 1.00 88.38 197 ASP A C 1
ATOM 1416 O O . ASP A 1 197 ? -17.273 -2.325 19.798 1.00 88.38 197 ASP A O 1
ATOM 1420 N N . ILE A 1 198 ? -17.234 -0.230 18.999 1.00 88.75 198 ILE A N 1
ATOM 1421 C CA . ILE A 1 198 ? -16.080 -0.430 18.109 1.00 88.75 198 ILE A CA 1
ATOM 1422 C C . ILE A 1 198 ? -14.835 -0.786 18.929 1.00 88.75 198 ILE A C 1
ATOM 1424 O O . ILE A 1 198 ? -14.114 -1.719 18.575 1.00 88.75 198 ILE A O 1
ATOM 1428 N N . ILE A 1 199 ? -14.593 -0.080 20.040 1.00 89.62 199 ILE A N 1
ATOM 1429 C CA . ILE A 1 199 ? -13.471 -0.362 20.944 1.00 89.62 199 ILE A CA 1
ATOM 1430 C C . ILE A 1 199 ? -13.616 -1.761 21.552 1.00 89.62 199 ILE A C 1
ATOM 1432 O O . ILE A 1 199 ? -12.685 -2.562 21.468 1.00 89.62 199 ILE A O 1
ATOM 1436 N N . ALA A 1 200 ? -14.780 -2.077 22.123 1.00 91.25 200 ALA A N 1
ATOM 1437 C CA . ALA A 1 200 ? -15.052 -3.374 22.733 1.00 91.25 200 ALA A CA 1
ATOM 1438 C C . ALA A 1 200 ? -14.973 -4.513 21.707 1.00 91.25 200 ALA A C 1
ATOM 1440 O O . ALA A 1 200 ? -14.508 -5.606 22.023 1.00 91.25 200 ALA A O 1
ATOM 1441 N N . HIS A 1 201 ? -15.391 -4.266 20.464 1.00 92.25 201 HIS A N 1
ATOM 1442 C CA . HIS A 1 201 ? -15.244 -5.218 19.374 1.00 92.25 201 HIS A CA 1
ATOM 1443 C C . HIS A 1 201 ? -13.766 -5.427 19.022 1.00 92.25 201 HIS A C 1
ATOM 1445 O O . HIS A 1 201 ? -13.317 -6.568 18.960 1.00 92.25 201 HIS A O 1
ATOM 1451 N N . GLY A 1 202 ? -12.988 -4.349 18.892 1.00 92.88 202 GLY A N 1
ATOM 1452 C CA . GLY A 1 202 ? -11.551 -4.410 18.627 1.00 92.88 202 GLY A CA 1
ATOM 1453 C C . GLY A 1 202 ? -10.765 -5.174 19.692 1.00 92.88 202 GLY A C 1
ATOM 1454 O O . GLY A 1 202 ? -9.896 -5.977 19.358 1.00 92.88 202 GLY A O 1
ATOM 1455 N N . GLN A 1 203 ? -11.115 -4.999 20.969 1.00 94.00 203 GLN A N 1
ATOM 1456 C CA . GLN A 1 203 ? -10.472 -5.695 22.089 1.00 94.00 203 GLN A CA 1
ATOM 1457 C C . GLN A 1 203 ? -10.587 -7.225 22.008 1.00 94.00 203 GLN A C 1
ATOM 1459 O O . GLN A 1 203 ? -9.707 -7.925 22.505 1.00 94.00 203 GLN A O 1
ATOM 1464 N N . LYS A 1 204 ? -11.612 -7.766 21.333 1.00 94.81 204 LYS A N 1
ATOM 1465 C CA . LYS A 1 204 ? -11.767 -9.221 21.140 1.00 94.81 204 LYS A CA 1
ATOM 1466 C C . LYS A 1 204 ? -10.682 -9.834 20.252 1.00 94.81 204 LYS A C 1
ATOM 1468 O O . LYS A 1 204 ? -10.510 -11.047 20.269 1.00 94.81 204 LYS A O 1
ATOM 1473 N N . PHE A 1 205 ? -9.957 -9.015 19.492 1.00 93.94 205 PHE A N 1
ATOM 1474 C CA . PHE A 1 205 ? -8.907 -9.458 18.573 1.00 93.94 205 PHE A CA 1
ATOM 1475 C C . PHE A 1 205 ? -7.494 -9.210 19.109 1.00 93.94 205 PHE A C 1
ATOM 1477 O O . PHE A 1 205 ? -6.519 -9.344 18.366 1.00 93.94 205 PHE A O 1
ATOM 1484 N N . LEU A 1 206 ? -7.349 -8.868 20.393 1.00 93.19 206 LEU A N 1
ATOM 1485 C CA . LEU A 1 206 ? -6.036 -8.825 21.032 1.00 93.19 206 LEU A CA 1
ATOM 1486 C C . LEU A 1 206 ? -5.350 -10.195 20.915 1.00 93.19 206 LEU A C 1
ATOM 1488 O O . LEU A 1 206 ? -5.942 -11.233 21.200 1.00 93.19 206 LEU A O 1
ATOM 1492 N N . GLY A 1 207 ? -4.097 -10.190 20.458 1.00 91.62 207 GLY A N 1
ATOM 1493 C CA . GLY A 1 207 ? -3.324 -11.406 20.186 1.00 91.62 207 GLY A CA 1
ATOM 1494 C C . GLY A 1 207 ? -3.485 -11.981 18.773 1.00 91.62 207 GLY A C 1
ATOM 1495 O O . GLY A 1 207 ? -2.737 -12.891 18.412 1.00 91.62 207 GLY A O 1
ATOM 1496 N N . VAL A 1 208 ? -4.389 -11.449 17.937 1.00 94.06 208 VAL A N 1
ATOM 1497 C CA . VAL A 1 208 ? -4.436 -11.807 16.509 1.00 94.06 208 VAL A CA 1
ATOM 1498 C C . VAL A 1 208 ? -3.129 -11.400 15.831 1.00 94.06 208 VAL A C 1
ATOM 1500 O O . VAL A 1 208 ? -2.622 -10.294 16.015 1.00 94.06 208 VAL A O 1
ATOM 1503 N N . LYS A 1 209 ? -2.573 -12.311 15.026 1.00 95.06 209 LYS A N 1
ATOM 1504 C CA . LYS A 1 209 ? -1.307 -12.075 14.331 1.00 95.06 209 LYS A CA 1
ATOM 1505 C C . LYS A 1 209 ? -1.467 -11.033 13.230 1.00 95.06 209 LYS A C 1
ATOM 1507 O O . LYS A 1 209 ? -2.412 -11.075 12.441 1.00 95.06 209 LYS A O 1
ATOM 1512 N N . TYR A 1 210 ? -0.465 -10.169 13.145 1.00 93.94 210 TYR A N 1
ATOM 1513 C CA . TYR A 1 210 ? -0.315 -9.234 12.045 1.00 93.94 210 TYR A CA 1
ATOM 1514 C C . TYR A 1 210 ? 0.179 -9.946 10.772 1.00 93.94 210 TYR A C 1
ATOM 1516 O O . TYR A 1 210 ? 1.085 -10.781 10.840 1.00 93.94 210 TYR A O 1
ATOM 1524 N N . ASP A 1 211 ? -0.375 -9.600 9.609 1.00 94.44 211 ASP A N 1
ATOM 1525 C CA . ASP A 1 211 ? 0.098 -10.062 8.301 1.00 94.44 211 ASP A CA 1
ATOM 1526 C C . ASP A 1 211 ? -0.108 -8.990 7.225 1.00 94.44 211 ASP A C 1
ATOM 1528 O O . ASP A 1 211 ? -1.230 -8.677 6.830 1.00 94.44 211 ASP A O 1
ATOM 1532 N N . PHE A 1 212 ? 1.004 -8.421 6.758 1.00 93.75 212 PHE A N 1
ATOM 1533 C CA . PHE A 1 212 ? 1.018 -7.354 5.760 1.00 93.75 212 PHE A CA 1
ATOM 1534 C C . PHE A 1 212 ? 0.281 -7.769 4.484 1.00 93.75 212 PHE A C 1
ATOM 1536 O O . PHE A 1 212 ? 0.649 -8.758 3.844 1.00 93.75 212 PHE A O 1
ATOM 1543 N N . GLY A 1 213 ? -0.718 -6.975 4.093 1.00 91.62 213 GLY A N 1
ATOM 1544 C CA . GLY A 1 213 ? -1.495 -7.213 2.882 1.00 91.62 213 GLY A CA 1
ATOM 1545 C C . GLY A 1 213 ? -2.398 -8.432 2.961 1.00 91.62 213 GLY A C 1
ATOM 1546 O O . GLY A 1 213 ? -2.761 -8.987 1.926 1.00 91.62 213 GLY A O 1
ATOM 1547 N N . THR A 1 214 ? -2.764 -8.850 4.173 1.00 93.38 214 THR A N 1
ATOM 1548 C CA . THR A 1 214 ? -3.741 -9.917 4.365 1.00 93.38 214 THR A CA 1
ATOM 1549 C C . THR A 1 214 ? -5.090 -9.574 3.731 1.00 93.38 214 THR A C 1
ATOM 1551 O O . THR A 1 214 ? -5.478 -8.406 3.611 1.00 93.38 214 THR A O 1
ATOM 1554 N N . GLY A 1 215 ? -5.791 -10.617 3.294 1.00 88.75 215 GLY A N 1
ATOM 1555 C CA . GLY A 1 215 ? -7.163 -10.527 2.808 1.00 88.75 215 GLY A CA 1
ATOM 1556 C C . GLY A 1 215 ? -8.167 -10.376 3.951 1.00 88.75 215 GLY A C 1
ATOM 1557 O O . GLY A 1 215 ? -7.818 -9.988 5.064 1.00 88.75 215 GLY A O 1
ATOM 1558 N N . ASP A 1 216 ? -9.426 -10.711 3.679 1.00 90.12 216 ASP A N 1
ATOM 1559 C CA . ASP A 1 216 ? -10.496 -10.637 4.674 1.00 90.12 216 ASP A CA 1
ATOM 1560 C C . ASP A 1 216 ? -10.166 -11.482 5.922 1.00 90.12 216 ASP A C 1
ATOM 1562 O O . ASP A 1 216 ? -9.658 -12.608 5.827 1.00 90.12 216 ASP A O 1
ATOM 1566 N N . TYR A 1 217 ? -10.455 -10.945 7.108 1.00 93.56 217 TYR A N 1
ATOM 1567 C CA . TYR A 1 217 ? -10.183 -11.628 8.372 1.00 93.56 217 TYR A CA 1
ATOM 1568 C C . TYR A 1 217 ? -10.915 -12.967 8.491 1.00 93.56 217 TYR A C 1
ATOM 1570 O O . TYR A 1 217 ? -10.339 -13.930 8.989 1.00 93.56 217 TYR A O 1
ATOM 1578 N N . ARG A 1 218 ? -12.147 -13.081 7.979 1.00 92.50 218 ARG A N 1
ATOM 1579 C CA . ARG A 1 218 ? -12.928 -14.330 8.015 1.00 92.50 218 ARG A CA 1
ATOM 1580 C C . ARG A 1 218 ? -12.276 -15.447 7.203 1.00 92.50 218 ARG A C 1
ATOM 1582 O O . ARG A 1 218 ? -12.562 -16.614 7.440 1.00 92.50 218 ARG A O 1
ATOM 1589 N N . GLN A 1 219 ? -11.415 -15.094 6.250 1.00 93.19 219 GLN A N 1
ATOM 1590 C CA . GLN A 1 219 ? -10.680 -16.047 5.421 1.00 93.19 219 GLN A CA 1
ATOM 1591 C C . GLN A 1 219 ? -9.284 -16.335 5.976 1.00 93.19 219 GLN A C 1
ATOM 1593 O O . GLN A 1 219 ? -8.800 -17.459 5.889 1.00 93.19 219 GLN A O 1
ATOM 1598 N N . THR A 1 220 ? -8.620 -15.317 6.523 1.00 94.69 220 THR A N 1
ATOM 1599 C CA . THR A 1 220 ? -7.189 -15.387 6.854 1.00 94.69 220 THR A CA 1
ATOM 1600 C C . THR A 1 220 ? -6.905 -15.545 8.344 1.00 94.69 220 THR A C 1
ATOM 1602 O O . THR A 1 220 ? -5.829 -16.016 8.709 1.00 94.69 220 THR A O 1
ATOM 1605 N N . GLY A 1 221 ? -7.841 -15.143 9.207 1.00 95.94 221 GLY A N 1
ATOM 1606 C CA . GLY A 1 221 ? -7.664 -15.072 10.656 1.00 95.94 221 GLY A CA 1
ATOM 1607 C C . GLY A 1 221 ? -6.622 -14.042 11.104 1.00 95.94 221 GLY A C 1
ATOM 1608 O O . GLY A 1 221 ? -6.125 -14.136 12.225 1.00 95.94 221 GLY A O 1
ATOM 1609 N N . LYS A 1 222 ? -6.243 -13.095 10.235 1.00 95.19 222 LYS A N 1
ATOM 1610 C CA . LYS A 1 222 ? -5.163 -12.125 10.466 1.00 95.19 222 LYS A CA 1
ATOM 1611 C C . LYS A 1 222 ? -5.568 -10.725 10.028 1.00 95.19 222 LYS A C 1
ATOM 1613 O O . LYS A 1 222 ? -6.494 -10.563 9.237 1.00 95.19 222 LYS A O 1
ATOM 1618 N N . PHE A 1 223 ? -4.821 -9.734 10.504 1.00 96.19 223 PHE A N 1
ATOM 1619 C CA . PHE A 1 223 ? -5.006 -8.331 10.143 1.00 96.19 223 PHE A CA 1
ATOM 1620 C C . PHE A 1 223 ? -3.695 -7.662 9.733 1.00 96.19 223 PHE A C 1
ATOM 1622 O O . PHE A 1 223 ? -2.627 -8.001 10.227 1.00 96.19 223 PHE A O 1
ATOM 1629 N N . ASP A 1 224 ? -3.793 -6.651 8.883 1.00 93.69 224 ASP A N 1
ATOM 1630 C CA . ASP A 1 224 ? -2.862 -5.523 8.873 1.00 93.69 224 ASP A CA 1
ATOM 1631 C C . ASP A 1 224 ? -3.559 -4.260 9.403 1.00 93.69 224 ASP A C 1
ATOM 1633 O O . ASP A 1 224 ? -4.719 -4.309 9.821 1.00 93.69 224 ASP A O 1
ATOM 1637 N N . CYS A 1 225 ? -2.850 -3.129 9.441 1.00 90.44 225 CYS A N 1
ATOM 1638 C CA 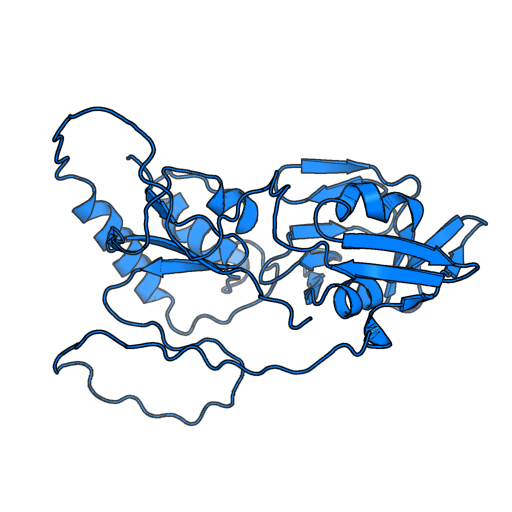. CYS A 1 225 ? -3.336 -1.941 10.144 1.00 90.44 225 CYS A CA 1
ATOM 1639 C C . CYS A 1 225 ? -4.679 -1.427 9.600 1.00 90.44 225 CYS A C 1
ATOM 1641 O O . CYS A 1 225 ? -5.597 -1.137 10.367 1.00 90.44 225 CYS A O 1
ATOM 1643 N N . SER A 1 226 ? -4.823 -1.348 8.280 1.00 92.56 226 SER A N 1
ATOM 1644 C CA . SER A 1 226 ? -6.023 -0.822 7.632 1.00 92.56 226 SER A CA 1
ATOM 1645 C C . SER A 1 226 ? -7.141 -1.842 7.513 1.00 92.56 226 SER A C 1
ATOM 1647 O O . SER A 1 226 ? -8.302 -1.445 7.632 1.00 92.56 226 SER A O 1
ATOM 1649 N N . SER A 1 227 ? -6.840 -3.129 7.312 1.00 94.88 227 SER A N 1
ATOM 1650 C CA . SER A 1 227 ? -7.878 -4.171 7.295 1.00 94.88 227 SER A CA 1
ATOM 1651 C C . SER A 1 227 ? -8.545 -4.336 8.660 1.00 94.88 227 SER A C 1
ATOM 1653 O O . SER A 1 227 ? -9.756 -4.540 8.708 1.00 94.88 227 SER A O 1
ATOM 1655 N N . PHE A 1 228 ? -7.811 -4.159 9.764 1.00 95.75 228 PHE A N 1
ATOM 1656 C CA . PHE A 1 228 ? -8.399 -4.169 11.106 1.00 95.75 228 PHE A CA 1
ATOM 1657 C C . PHE A 1 228 ? -9.421 -3.046 11.291 1.00 95.75 228 PHE A C 1
ATOM 1659 O O . PHE A 1 228 ? -10.563 -3.281 11.685 1.00 95.75 228 PHE A O 1
ATOM 1666 N N . VAL A 1 229 ? -9.035 -1.817 10.948 1.00 94.00 229 VAL A N 1
ATOM 1667 C CA . VAL A 1 229 ? -9.927 -0.659 11.058 1.00 94.00 229 VAL A CA 1
ATOM 1668 C C . VAL A 1 229 ? -11.111 -0.779 10.099 1.00 94.00 229 VAL A C 1
ATOM 1670 O O . VAL A 1 229 ? -12.243 -0.509 10.491 1.00 94.00 229 VAL A O 1
ATOM 1673 N N . GLN A 1 230 ? -10.887 -1.253 8.872 1.00 93.69 230 GLN A N 1
ATOM 1674 C CA . GLN A 1 230 ? -11.963 -1.522 7.920 1.00 93.69 230 GLN A CA 1
ATOM 1675 C C . GLN A 1 230 ? -12.965 -2.540 8.478 1.00 93.69 230 GLN A C 1
ATOM 1677 O O . GLN A 1 230 ? -14.167 -2.298 8.408 1.00 93.69 230 GLN A O 1
ATOM 1682 N N . PHE A 1 231 ? -12.478 -3.637 9.060 1.00 95.12 231 PHE A N 1
ATOM 1683 C CA . PHE A 1 231 ? -13.307 -4.690 9.639 1.00 95.12 231 PHE A CA 1
ATOM 1684 C C . PHE A 1 231 ? -14.195 -4.166 10.776 1.00 95.12 231 PHE A C 1
ATOM 1686 O O . PHE A 1 231 ? -15.406 -4.371 10.753 1.00 95.12 231 PHE A O 1
ATOM 1693 N N . LEU A 1 232 ? -13.628 -3.422 11.730 1.00 93.25 232 LEU A N 1
ATOM 1694 C CA . LEU A 1 232 ? -14.393 -2.905 12.870 1.00 93.25 232 LEU A CA 1
ATOM 1695 C C . LEU A 1 232 ? -15.463 -1.884 12.465 1.00 93.25 232 LEU A C 1
ATOM 1697 O O . LEU A 1 232 ? -16.549 -1.858 13.043 1.00 93.25 232 LEU A O 1
ATOM 1701 N N . PHE A 1 233 ? -15.162 -1.041 11.478 1.00 90.94 233 PHE A N 1
ATOM 1702 C CA . PHE A 1 233 ? -16.081 -0.006 11.005 1.00 90.94 233 PHE A CA 1
ATOM 1703 C C . PHE A 1 233 ? -17.149 -0.562 10.053 1.00 90.94 233 PHE A C 1
ATOM 1705 O O . PHE A 1 233 ? -18.274 -0.051 10.040 1.00 90.94 233 PHE A O 1
ATOM 1712 N N . ALA A 1 234 ? -16.846 -1.634 9.312 1.00 91.06 234 ALA A N 1
ATOM 1713 C CA . ALA A 1 234 ? -17.804 -2.302 8.434 1.00 91.06 234 ALA A CA 1
ATOM 1714 C C . ALA A 1 234 ? -19.017 -2.846 9.207 1.00 91.06 234 ALA A C 1
ATOM 1716 O O . ALA A 1 234 ? -20.144 -2.716 8.730 1.00 91.06 234 ALA A O 1
ATOM 1717 N N . ASP A 1 235 ? -18.815 -3.348 10.428 1.00 85.81 235 ASP A N 1
ATOM 1718 C CA . ASP A 1 235 ? -19.895 -3.817 11.311 1.00 85.81 235 ASP A CA 1
ATOM 1719 C C . ASP A 1 235 ? -20.851 -2.699 11.757 1.00 85.81 235 ASP A C 1
ATOM 1721 O O . ASP A 1 235 ? -21.991 -2.954 12.144 1.00 85.81 235 ASP A O 1
ATOM 1725 N N . LYS A 1 236 ? -20.413 -1.440 11.657 1.00 85.31 236 LYS A N 1
ATOM 1726 C CA . LYS A 1 236 ? -21.241 -0.245 11.871 1.00 85.31 236 LYS A CA 1
ATOM 1727 C C . LYS A 1 236 ? -21.753 0.364 10.559 1.00 85.31 236 LYS A C 1
ATOM 1729 O O . LYS A 1 236 ? -22.243 1.490 10.548 1.00 85.31 236 LYS A O 1
ATOM 1734 N N . GLY A 1 237 ? -21.636 -0.364 9.446 1.00 87.69 237 GLY A N 1
ATOM 1735 C CA . GLY A 1 237 ? -22.058 0.076 8.114 1.00 87.69 237 GLY A CA 1
ATOM 1736 C C . GLY A 1 237 ? -21.151 1.138 7.487 1.00 87.69 237 GLY A C 1
ATOM 1737 O O . GLY A 1 237 ? -21.523 1.746 6.483 1.00 87.69 237 GLY A O 1
ATOM 1738 N N . ILE A 1 238 ? -19.968 1.386 8.056 1.00 86.81 238 ILE A N 1
ATOM 1739 C CA . ILE A 1 238 ? -19.022 2.385 7.557 1.00 86.81 238 ILE A CA 1
ATOM 1740 C C . ILE A 1 238 ? -17.985 1.684 6.683 1.00 86.81 238 ILE A C 1
ATOM 1742 O O . ILE A 1 238 ? -17.113 0.964 7.164 1.00 86.81 238 ILE A O 1
ATOM 1746 N N . GLN A 1 239 ? -18.053 1.938 5.380 1.00 89.94 239 GLN A N 1
ATOM 1747 C CA . GLN A 1 239 ? -17.091 1.397 4.428 1.00 89.94 239 GLN A CA 1
ATOM 1748 C C . GLN A 1 239 ? -15.851 2.285 4.357 1.00 89.94 239 GLN A C 1
ATOM 1750 O O . GLN A 1 239 ? -15.907 3.438 3.924 1.00 89.94 239 GLN A O 1
ATOM 1755 N N . LEU A 1 240 ? -14.719 1.729 4.776 1.00 90.00 240 LEU A N 1
ATOM 1756 C CA . LEU A 1 240 ? -13.424 2.388 4.697 1.00 90.00 240 LEU A CA 1
ATOM 1757 C C . LEU A 1 240 ? -12.591 1.842 3.532 1.00 90.00 240 LEU A C 1
ATOM 1759 O O . LEU A 1 240 ? -12.691 0.653 3.217 1.00 90.00 240 LEU A O 1
ATOM 1763 N N . PRO A 1 241 ? -11.752 2.679 2.892 1.00 91.06 241 PRO A N 1
ATOM 1764 C CA . PRO A 1 241 ? -10.775 2.211 1.916 1.00 91.06 241 PRO A CA 1
ATOM 1765 C C . PRO A 1 241 ? -9.836 1.152 2.502 1.00 91.06 241 PRO A C 1
ATOM 1767 O O . PRO A 1 241 ? -9.575 1.143 3.704 1.00 91.06 241 PRO A O 1
ATOM 1770 N N . ARG A 1 242 ? -9.273 0.297 1.643 1.00 91.06 242 ARG A N 1
ATOM 1771 C CA . ARG A 1 242 ? -8.345 -0.769 2.055 1.00 91.06 242 ARG A CA 1
ATOM 1772 C C . ARG A 1 242 ? -6.992 -0.253 2.559 1.00 91.06 242 ARG A C 1
ATOM 1774 O O . ARG A 1 242 ? -6.300 -1.006 3.224 1.00 91.06 242 ARG A O 1
ATOM 1781 N N . VAL A 1 243 ? -6.615 0.986 2.244 1.00 89.88 243 VAL A N 1
ATOM 1782 C CA . VAL A 1 243 ? -5.295 1.560 2.555 1.00 89.88 243 VAL A CA 1
ATOM 1783 C C . VAL A 1 243 ? -5.426 2.614 3.650 1.00 89.88 243 VAL A C 1
ATOM 1785 O O . VAL A 1 243 ? -6.242 3.526 3.527 1.00 89.88 243 VAL A O 1
ATOM 1788 N N . ALA A 1 244 ? -4.601 2.533 4.697 1.00 87.94 244 ALA A N 1
ATOM 1789 C CA . ALA A 1 244 ? -4.638 3.419 5.864 1.00 87.94 244 ALA A CA 1
ATOM 1790 C C . ALA A 1 244 ? -4.460 4.886 5.469 1.00 87.94 244 ALA A C 1
ATOM 1792 O O . ALA A 1 244 ? -5.053 5.778 6.071 1.00 87.94 244 ALA A O 1
ATOM 1793 N N . ARG A 1 245 ? -3.676 5.152 4.420 1.00 83.75 245 ARG A N 1
ATOM 1794 C CA . ARG A 1 245 ? -3.516 6.508 3.894 1.00 83.75 245 ARG A CA 1
ATOM 1795 C C . ARG A 1 245 ? -4.804 7.095 3.343 1.00 83.75 245 ARG A C 1
ATOM 1797 O O . ARG A 1 245 ? -5.150 8.214 3.699 1.00 83.75 245 ARG A O 1
ATOM 1804 N N . ASP A 1 246 ? -5.546 6.310 2.577 1.00 85.94 246 ASP A N 1
ATOM 1805 C CA . ASP A 1 246 ? -6.846 6.722 2.060 1.00 85.94 246 ASP A CA 1
ATOM 1806 C C . ASP A 1 246 ? -7.877 6.819 3.200 1.00 85.94 246 ASP A C 1
ATOM 1808 O O . ASP A 1 246 ? -8.751 7.683 3.177 1.00 85.94 246 ASP A O 1
ATOM 1812 N N . GLN A 1 247 ? -7.775 5.962 4.226 1.00 87.56 247 GLN A N 1
ATOM 1813 C CA . GLN A 1 247 ? -8.617 6.041 5.426 1.00 87.56 247 GLN A CA 1
ATOM 1814 C C . GLN A 1 247 ? -8.405 7.354 6.193 1.00 87.56 247 GLN A C 1
ATOM 1816 O O . GLN A 1 247 ? -9.383 7.949 6.642 1.00 87.56 247 GLN A O 1
ATOM 1821 N N . ALA A 1 248 ? -7.163 7.836 6.298 1.00 84.31 248 ALA A N 1
ATOM 1822 C CA . ALA A 1 248 ? -6.833 9.091 6.980 1.00 84.31 248 ALA A CA 1
ATOM 1823 C C . ALA A 1 248 ? -7.447 10.332 6.312 1.00 84.31 248 ALA A C 1
ATOM 1825 O O . ALA A 1 248 ? -7.600 11.367 6.951 1.00 84.31 248 ALA A O 1
ATOM 1826 N N . GLU A 1 249 ? -7.793 10.233 5.029 1.00 82.38 249 GLU A N 1
ATOM 1827 C CA . GLU A 1 249 ? -8.457 11.295 4.267 1.00 82.38 249 GLU A CA 1
ATOM 1828 C C . GLU A 1 249 ? -9.987 11.255 4.405 1.00 82.38 249 GLU A C 1
ATOM 1830 O O . GLU A 1 249 ? -10.693 12.054 3.791 1.00 82.38 249 GLU A O 1
ATOM 1835 N N . ARG A 1 250 ? -10.538 10.297 5.158 1.00 80.62 250 ARG A N 1
ATOM 1836 C CA . ARG A 1 250 ? -11.976 10.233 5.433 1.00 80.62 250 ARG A CA 1
ATOM 1837 C C . ARG A 1 250 ? -12.314 11.033 6.694 1.00 80.62 250 ARG A C 1
ATOM 1839 O O . ARG A 1 250 ? -11.450 11.381 7.489 1.00 80.62 250 ARG A O 1
ATOM 1846 N N . GLY A 1 251 ? -13.601 11.312 6.892 1.00 81.75 251 GLY A N 1
ATOM 1847 C CA . GLY A 1 251 ? -14.106 11.932 8.120 1.00 81.75 251 GLY A CA 1
ATOM 1848 C C . GLY A 1 251 ? -13.675 13.388 8.343 1.00 81.75 251 GLY A C 1
ATOM 1849 O O . GLY A 1 251 ? -13.535 14.168 7.410 1.00 81.75 251 GLY A O 1
ATOM 1850 N N . THR A 1 252 ? -13.572 13.767 9.615 1.00 79.31 252 THR A N 1
ATOM 1851 C CA . THR A 1 252 ? -13.384 15.134 10.112 1.00 79.31 252 THR A CA 1
ATOM 1852 C C . THR A 1 252 ? -12.062 15.218 10.848 1.00 79.31 252 THR A C 1
ATOM 1854 O O . THR A 1 252 ? -11.896 14.504 11.831 1.00 79.31 252 THR A O 1
ATOM 1857 N N . SER A 1 253 ? -11.169 16.118 10.432 1.00 80.25 253 SER A N 1
ATOM 1858 C CA . SER A 1 253 ? -9.893 16.316 11.123 1.00 80.25 253 SER A CA 1
ATOM 1859 C C . SER A 1 253 ? -10.099 16.700 12.597 1.00 80.25 253 SER A C 1
ATOM 1861 O O . SER A 1 253 ? -10.907 17.583 12.894 1.00 80.25 253 SER A O 1
ATOM 1863 N N . VAL A 1 254 ? -9.381 16.057 13.515 1.00 75.25 254 VAL A N 1
ATOM 1864 C CA . VAL A 1 254 ? -9.383 16.366 14.954 1.00 75.25 254 VAL A CA 1
ATOM 1865 C C . VAL A 1 254 ? -7.979 16.703 15.398 1.00 75.25 254 VAL A C 1
ATOM 1867 O O . VAL A 1 254 ? -7.041 16.011 15.023 1.00 75.25 254 VAL A O 1
ATOM 1870 N N . SER A 1 255 ? -7.819 17.763 16.187 1.00 78.12 255 SER A N 1
ATOM 1871 C CA . SER A 1 255 ? -6.515 18.124 16.740 1.00 78.12 255 SER A CA 1
ATOM 1872 C C . SER A 1 255 ? -6.098 17.165 17.861 1.00 78.12 255 SER A C 1
ATOM 1874 O O . SER A 1 255 ? -6.924 16.528 18.512 1.00 78.12 255 SER A O 1
ATOM 1876 N N . ARG A 1 256 ? -4.793 17.064 18.134 1.00 74.75 256 ARG A N 1
ATOM 1877 C CA . ARG A 1 256 ? -4.273 16.149 19.164 1.00 74.75 256 ARG A CA 1
ATOM 1878 C C . ARG A 1 256 ? -4.865 16.417 20.555 1.00 74.75 256 ARG A C 1
ATOM 1880 O O . ARG A 1 256 ? -5.071 15.476 21.314 1.00 74.75 256 ARG A O 1
ATOM 1887 N N . SER A 1 257 ? -5.125 17.680 20.885 1.00 80.00 257 SER A N 1
ATOM 1888 C CA . SER A 1 257 ? -5.725 18.096 22.158 1.00 80.00 257 SER A CA 1
ATOM 1889 C C . SER A 1 257 ? -7.218 17.767 22.267 1.00 80.00 257 SER A C 1
ATOM 1891 O O . SER A 1 257 ? -7.769 17.819 23.362 1.00 80.00 257 SER A O 1
ATOM 1893 N N . GLU A 1 258 ? -7.869 17.412 21.159 1.00 79.94 258 GLU A N 1
ATOM 1894 C CA . GLU A 1 258 ? -9.305 17.126 21.080 1.00 79.94 258 GLU A CA 1
ATOM 1895 C C . GLU A 1 258 ? -9.622 15.644 20.847 1.00 79.94 258 GLU A C 1
ATOM 1897 O O . GLU A 1 258 ? -10.794 15.311 20.637 1.00 79.94 258 GLU A O 1
ATOM 1902 N N . LEU A 1 259 ? -8.600 14.779 20.872 1.00 82.25 259 LEU A N 1
ATOM 1903 C CA . LEU A 1 259 ? -8.756 13.337 20.700 1.00 82.25 259 LEU A CA 1
ATOM 1904 C C . LEU A 1 259 ? -9.704 12.755 21.751 1.00 82.25 259 LEU A C 1
ATOM 1906 O O . LEU A 1 259 ? -9.587 13.022 22.950 1.00 82.25 259 LEU A O 1
ATOM 1910 N N . GLN A 1 260 ? -10.623 11.920 21.287 1.00 84.00 260 GLN A N 1
ATOM 1911 C CA . GLN A 1 260 ? -11.593 11.193 22.094 1.00 84.00 260 GLN A CA 1
ATOM 1912 C C . GLN A 1 260 ? -11.501 9.687 21.815 1.00 84.00 260 GLN A C 1
ATOM 1914 O O . GLN A 1 260 ? -11.051 9.283 20.740 1.00 84.00 260 GLN A O 1
ATOM 1919 N N . PRO A 1 261 ? -11.929 8.829 22.760 1.00 85.56 261 PRO A N 1
ATOM 1920 C CA . PRO A 1 261 ? -12.040 7.403 22.494 1.00 85.56 261 PRO A CA 1
ATOM 1921 C C . PRO A 1 261 ? -12.892 7.128 21.251 1.00 85.56 261 PRO A C 1
ATOM 1923 O O . PRO A 1 261 ? -13.981 7.684 21.108 1.00 85.56 261 PRO A O 1
ATOM 1926 N N . GLY A 1 262 ? -12.387 6.269 20.366 1.00 81.25 262 GLY A N 1
ATOM 1927 C CA . GLY A 1 262 ? -13.012 5.960 19.076 1.00 81.25 262 GLY A CA 1
ATOM 1928 C C . GLY A 1 262 ? -12.468 6.768 17.896 1.00 81.25 262 GLY A C 1
ATOM 1929 O O . GLY A 1 262 ? -12.716 6.387 16.753 1.00 81.25 262 GLY A O 1
ATOM 1930 N N . ASP A 1 263 ? -11.686 7.823 18.143 1.00 85.00 263 ASP A N 1
ATOM 1931 C CA . ASP A 1 263 ? -10.955 8.506 17.076 1.00 85.00 263 ASP A CA 1
ATOM 1932 C C . ASP A 1 263 ? -9.863 7.587 16.501 1.00 85.00 263 ASP A C 1
ATOM 1934 O O . ASP A 1 263 ? -9.229 6.801 17.217 1.00 85.00 263 ASP A O 1
ATOM 1938 N N . LEU A 1 264 ? -9.628 7.711 15.192 1.00 86.12 264 LEU A N 1
ATOM 1939 C CA . LEU A 1 264 ? -8.546 7.017 14.497 1.00 86.12 264 LEU A CA 1
ATOM 1940 C C . LEU A 1 264 ? -7.291 7.888 14.463 1.00 86.12 264 LEU A C 1
ATOM 1942 O O . LEU A 1 264 ? -7.308 9.021 13.970 1.00 86.12 264 LEU A O 1
ATOM 1946 N N . MET A 1 265 ? -6.194 7.328 14.957 1.00 84.00 265 MET A N 1
ATOM 1947 C CA . MET A 1 265 ? -4.861 7.900 14.851 1.00 84.00 265 MET A CA 1
ATOM 1948 C C . MET A 1 265 ? -4.138 7.304 13.661 1.00 84.00 265 MET A C 1
ATOM 1950 O O . MET A 1 265 ? -4.136 6.087 13.495 1.00 84.00 265 MET A O 1
ATOM 1954 N N . PHE A 1 266 ? -3.475 8.161 12.888 1.00 79.62 266 PHE A N 1
ATOM 1955 C CA . PHE A 1 266 ? -2.620 7.733 11.798 1.00 79.62 266 PHE A CA 1
ATOM 1956 C C . PHE A 1 266 ? -1.156 8.101 12.058 1.00 79.62 266 PHE A C 1
ATOM 1958 O O . PHE A 1 266 ? -0.866 9.212 12.506 1.00 79.62 266 PHE A O 1
ATOM 1965 N N . PHE A 1 267 ? -0.243 7.167 11.779 1.00 74.19 267 PHE A N 1
ATOM 1966 C CA . PHE A 1 267 ? 1.202 7.363 11.950 1.00 74.19 267 PHE A CA 1
ATOM 1967 C C . PHE A 1 267 ? 1.940 7.279 10.621 1.00 74.19 267 PHE A C 1
ATOM 1969 O O . PHE A 1 267 ? 1.805 6.279 9.930 1.00 74.19 267 PHE A O 1
ATOM 1976 N N . LEU A 1 268 ? 2.764 8.280 10.311 1.00 67.00 268 LEU A N 1
ATOM 1977 C CA . LEU A 1 268 ? 3.752 8.245 9.232 1.00 67.00 268 LEU A CA 1
ATOM 1978 C C . LEU A 1 268 ? 5.084 7.717 9.768 1.00 67.00 268 LEU A C 1
ATOM 1980 O O . LEU A 1 268 ? 5.486 8.079 10.875 1.00 67.00 268 LEU A O 1
ATOM 1984 N N . ARG A 1 269 ? 5.828 6.958 8.957 1.00 63.47 269 ARG A N 1
ATOM 1985 C CA . ARG A 1 269 ? 7.256 6.771 9.232 1.00 63.47 269 ARG A CA 1
ATOM 1986 C C . ARG A 1 269 ? 7.988 8.084 8.984 1.00 63.47 269 ARG A C 1
ATOM 1988 O O . ARG A 1 269 ? 8.102 8.533 7.846 1.00 63.47 269 ARG A O 1
ATOM 1995 N N . THR A 1 270 ? 8.517 8.682 10.046 1.00 50.16 270 THR A N 1
ATOM 1996 C CA . THR A 1 270 ? 9.560 9.701 9.923 1.00 50.16 270 THR A CA 1
ATOM 1997 C C . THR A 1 270 ? 10.828 8.992 9.465 1.00 50.16 270 THR A C 1
ATOM 1999 O O . THR A 1 270 ? 11.430 8.238 10.229 1.00 50.16 270 THR A O 1
ATOM 2002 N N . ARG A 1 271 ? 11.188 9.165 8.191 1.00 53.91 271 ARG A N 1
ATOM 2003 C CA . ARG A 1 271 ? 12.462 8.670 7.665 1.00 53.91 271 ARG A CA 1
ATOM 2004 C C . ARG A 1 271 ? 13.576 9.506 8.309 1.00 53.91 271 ARG A C 1
ATOM 2006 O O . ARG A 1 271 ? 13.470 10.731 8.225 1.00 53.91 271 ARG A O 1
ATOM 2013 N N . PRO A 1 272 ? 14.583 8.905 8.969 1.00 36.09 272 PRO A N 1
ATOM 2014 C CA . PRO A 1 272 ? 15.784 9.659 9.298 1.00 36.09 272 PRO A CA 1
ATOM 2015 C C . PRO A 1 272 ? 16.382 10.156 7.976 1.00 36.09 272 PRO A C 1
ATOM 2017 O O . PRO A 1 272 ? 16.473 9.383 7.018 1.00 36.09 272 PRO A O 1
ATOM 2020 N N . LEU A 1 273 ? 16.646 11.461 7.912 1.00 35.81 273 LEU A N 1
ATOM 2021 C CA . LEU A 1 273 ? 17.456 12.067 6.857 1.00 35.81 273 LEU A CA 1
ATOM 2022 C C . LEU A 1 273 ? 18.912 11.635 7.034 1.00 35.81 273 LEU A C 1
ATOM 2024 O O . LEU A 1 273 ? 19.317 11.464 8.208 1.00 35.81 273 LEU A O 1
#

pLDDT: mean 71.01, std 26.47, range [21.69, 97.38]

Sequence (273 aa):
MRNRILAKAACAGIVASALLTSAGCTDNPGDTADLSQRYAPVRVKSAEQTKTDEMSESSVIKLRSIHRTGYVSLSDVAKAAGYTGKWLADGSYGLGDHDPRWTFRTGDSTVHAGGKQTKLPAPAVKEAGGLYIPAAGLPALFGNELAMRTNGDSISLLPRAFGQDAGHGGMPFADAAPGGAGRGKLRIASASSDAADIIAHGQKFLGVKYDFGTGDYRQTGKFDCSSFVQFLFADKGIQLPRVARDQAERGTSVSRSELQPGDLMFFLRTRPL